Protein AF-A0A953Y4U4-F1 (afdb_monomer)

Solvent-accessible surface area (backbone atoms only — not comparable to full-atom values): 11525 Å² total; per-residue (Å²): 135,84,79,77,80,80,76,74,78,78,78,89,76,89,62,92,85,69,74,84,75,77,53,51,14,78,78,85,65,47,78,36,56,94,70,54,42,33,27,30,65,86,78,66,50,49,29,43,58,67,59,37,67,73,62,60,30,38,78,85,80,64,49,70,54,68,39,78,55,78,59,72,67,64,80,77,76,67,77,70,74,38,78,71,50,91,53,96,84,54,87,68,70,52,43,75,58,85,99,42,81,40,75,70,88,70,92,62,78,66,74,66,53,49,63,52,50,53,51,52,50,46,52,58,50,49,50,52,55,49,54,55,57,53,51,56,58,49,48,75,76,45,67,88,80,58,63,69,68,60,55,53,52,52,54,52,52,51,53,52,52,54,52,52,53,53,48,54,53,52,51,55,53,52,60,61,54,57,69,74,78,115

Radius of gyration: 36.3 Å; Cα contacts (8 Å, |Δi|>4): 127; chains: 1; bounding box: 68×43×96 Å

Secondary structure (DSSP, 8-state):
-PPPPPPPPPPPPP-TT---PPEEPTTT--EE-TTS-EEETTT--EE-HHHHHHHSS-TTT----EEE--------S----PSPPSSTT--SPPEEETTEEE----S-THHHHHHHHHHHHHHHHHHHHHHHHHHHHHHHHHTTTS-HHHHHHHHHHHHHHHHHHHHHHHHHHHHHHHTT--

Foldseek 3Di:
DDDPDPDDPDDDDDDPPDDDDAAAQPQPRHGDDPQAFKAAPPPRHTHHPVSCVVVCARPPPRHNDIDDPPRCPPPVDPQPQDPQDPDPPDPDGFHDDDPDGDPDPDPDPPVVVCVVVVVVCCCVVVVVVVVVVVLVVVCVVCVVPDDPVVSVVVVVVVVVVVVVVVVVVVVVVVVVVVVVVD

Nearest PDB structures (foldseek):
  8fgw-assembly1_A  TM=8.645E-01  e=2.557E+00  Homo sapiens
  5lg7-assembly1_A  TM=4.642E-01  e=3.081E-01  Homo sapiens
  6fhq-assembly1_A  TM=5.004E-01  e=1.292E+00  Homo sapiens

Mean predicted aligned error: 18.1 Å

pLDDT: mean 74.92, std 17.59, range [41.78, 98.38]

Sequence (182 aa):
MEKPPADRPPAPVERDDVRVAAHRCPYCRDDVASTEGVVCRECLTRHHPGCWDEAGRCSSCGSGVRLEVPSATRAAGSPRSGPACALPRCEEPARWEGNRLRLGPRPFPLCDRHGHAVRFRAILGGGFVGVCLTGASWAEAYGAVVDHDSVLGGMALLTAVFAALGFVVAFHAWRRGLRRLD

Structure (mmCIF, N/CA/C/O backbone):
data_AF-A0A953Y4U4-F1
#
_entry.id   AF-A0A953Y4U4-F1
#
loop_
_atom_site.group_PDB
_atom_site.id
_atom_site.type_symbol
_atom_site.label_atom_id
_atom_site.label_alt_id
_atom_site.label_comp_id
_atom_site.label_asym_id
_atom_site.label_entity_id
_atom_site.label_seq_id
_atom_site.pdbx_PDB_ins_code
_atom_site.Cartn_x
_atom_site.Cartn_y
_atom_site.Cartn_z
_atom_site.occupancy
_atom_site.B_iso_or_equiv
_atom_site.auth_seq_id
_atom_site.auth_comp_id
_atom_site.auth_asym_id
_atom_site.auth_atom_id
_atom_site.pdbx_PDB_model_num
ATOM 1 N N . MET A 1 1 ? 43.557 -16.941 14.171 1.00 73.00 1 MET A N 1
ATOM 2 C CA . MET A 1 1 ? 42.211 -17.408 14.562 1.00 73.00 1 MET A CA 1
ATOM 3 C C . MET A 1 1 ? 41.249 -16.949 13.486 1.00 73.00 1 MET A C 1
ATOM 5 O O . MET A 1 1 ? 40.935 -15.767 13.426 1.00 73.00 1 MET A O 1
ATOM 9 N N . GLU A 1 2 ? 40.894 -17.844 12.572 1.00 67.38 2 GLU A N 1
ATOM 10 C CA . GLU A 1 2 ? 39.956 -17.552 11.486 1.00 67.38 2 GLU A CA 1
ATOM 11 C C . GLU A 1 2 ? 38.533 -17.527 12.056 1.00 67.38 2 GLU A C 1
ATOM 13 O O . GLU A 1 2 ? 38.137 -18.434 12.788 1.00 67.38 2 GLU A O 1
ATOM 18 N N . LYS A 1 3 ? 37.793 -16.444 11.804 1.00 78.44 3 LYS A N 1
ATOM 19 C CA . LYS A 1 3 ? 36.416 -16.282 12.279 1.00 78.44 3 LYS A CA 1
ATOM 20 C C . LYS A 1 3 ? 35.524 -17.271 11.513 1.00 78.44 3 LYS A C 1
ATOM 22 O O . LYS A 1 3 ? 35.550 -17.220 10.283 1.00 78.44 3 LYS A O 1
ATOM 27 N N . PRO A 1 4 ? 34.741 -18.131 12.191 1.00 80.00 4 PRO A N 1
ATOM 28 C CA . PRO A 1 4 ? 33.852 -19.069 11.516 1.00 80.00 4 PRO A CA 1
ATOM 29 C C . PRO A 1 4 ? 32.917 -18.328 10.551 1.00 80.00 4 PRO A C 1
ATOM 31 O O . PRO A 1 4 ? 32.446 -17.232 10.894 1.00 80.00 4 PRO A O 1
ATOM 34 N N . PRO A 1 5 ? 32.658 -18.879 9.352 1.00 80.00 5 PRO A N 1
ATOM 35 C CA . PRO A 1 5 ? 31.708 -18.285 8.425 1.00 80.00 5 PRO A CA 1
ATOM 36 C C . PRO A 1 5 ? 30.350 -18.174 9.120 1.00 80.00 5 PRO A C 1
ATOM 38 O O . PRO A 1 5 ? 29.903 -19.108 9.779 1.00 80.00 5 PRO A O 1
ATOM 41 N N . ALA A 1 6 ? 29.725 -17.001 9.020 1.00 82.62 6 ALA A N 1
ATOM 42 C CA . ALA A 1 6 ? 28.420 -16.770 9.619 1.00 82.62 6 ALA A CA 1
ATOM 43 C C . ALA A 1 6 ? 27.405 -17.731 8.990 1.00 82.62 6 ALA A C 1
ATOM 45 O O . ALA A 1 6 ? 27.152 -17.650 7.783 1.00 82.62 6 ALA A O 1
ATOM 46 N N . ASP A 1 7 ? 26.850 -18.632 9.801 1.00 88.19 7 ASP A N 1
ATOM 47 C CA . ASP A 1 7 ? 25.793 -19.537 9.370 1.00 88.19 7 ASP A CA 1
ATOM 48 C C . ASP A 1 7 ? 24.645 -18.723 8.779 1.00 88.19 7 ASP A C 1
ATOM 50 O O . ASP A 1 7 ? 24.119 -17.782 9.384 1.00 88.19 7 ASP A O 1
ATOM 54 N N . ARG A 1 8 ? 24.279 -19.064 7.545 1.00 84.38 8 ARG A N 1
ATOM 55 C CA . ARG A 1 8 ? 23.136 -18.448 6.886 1.00 84.38 8 ARG A CA 1
ATOM 56 C C . ARG A 1 8 ? 21.883 -18.831 7.690 1.00 84.38 8 ARG A C 1
ATOM 58 O O . ARG A 1 8 ? 21.752 -20.005 8.038 1.00 84.38 8 ARG A O 1
ATOM 65 N N . PRO A 1 9 ? 20.962 -17.888 7.974 1.00 87.94 9 PRO A N 1
ATOM 66 C CA . PRO A 1 9 ? 19.715 -18.225 8.644 1.00 87.94 9 PRO A CA 1
ATOM 67 C C . PRO A 1 9 ? 19.015 -19.366 7.895 1.00 87.94 9 PRO A C 1
ATOM 69 O O . PRO A 1 9 ? 19.036 -19.362 6.656 1.00 87.94 9 PRO A O 1
ATOM 72 N N . PRO A 1 10 ? 18.413 -20.335 8.605 1.00 86.75 10 PRO A N 1
ATOM 73 C CA . PRO A 1 10 ? 17.650 -21.389 7.957 1.00 86.75 10 PRO A CA 1
ATOM 74 C C . PRO A 1 10 ? 16.540 -20.775 7.097 1.00 86.75 10 PRO A C 1
ATOM 76 O O . PRO A 1 10 ? 15.993 -19.715 7.418 1.00 86.75 10 PRO A O 1
ATOM 79 N N . ALA A 1 11 ? 16.225 -21.436 5.984 1.00 91.00 11 ALA A N 1
ATOM 80 C CA . ALA A 1 11 ? 15.133 -21.007 5.122 1.00 91.00 11 ALA A CA 1
ATOM 81 C C . ALA A 1 11 ? 13.808 -20.988 5.917 1.00 91.00 11 ALA A C 1
ATOM 83 O O . ALA A 1 11 ? 13.599 -21.876 6.749 1.00 91.00 11 ALA A O 1
ATOM 84 N N . PRO A 1 12 ? 12.913 -20.007 5.684 1.00 92.19 12 PRO A N 1
ATOM 85 C CA . PRO A 1 12 ? 11.592 -19.994 6.302 1.00 92.19 12 PRO A CA 1
ATOM 86 C C . PRO A 1 12 ? 10.842 -21.297 6.005 1.00 92.19 12 PRO A C 1
ATOM 88 O O . PRO A 1 12 ? 10.707 -21.678 4.844 1.00 92.19 12 PRO A O 1
ATOM 91 N N . VAL A 1 13 ? 10.368 -21.974 7.051 1.00 93.00 13 VAL A N 1
ATOM 92 C CA . VAL A 1 13 ? 9.527 -23.173 6.938 1.00 93.00 13 VAL A CA 1
ATOM 93 C C . VAL A 1 13 ? 8.070 -22.742 7.071 1.00 93.00 13 VAL A C 1
ATOM 95 O O . VAL A 1 13 ? 7.715 -22.060 8.034 1.00 93.00 13 VAL A O 1
ATOM 98 N N . GLU A 1 14 ? 7.237 -23.118 6.105 1.00 89.00 14 GLU A N 1
ATOM 99 C CA . GLU A 1 14 ? 5.792 -22.886 6.156 1.00 89.00 14 GLU A CA 1
ATOM 100 C C . GLU A 1 14 ? 5.165 -23.772 7.246 1.00 89.00 14 GLU A C 1
ATOM 102 O O . GLU A 1 14 ? 5.492 -24.954 7.367 1.00 89.00 14 GLU A O 1
ATOM 107 N N . ARG A 1 15 ? 4.325 -23.177 8.100 1.00 90.56 15 ARG A N 1
ATOM 108 C CA . ARG A 1 15 ? 3.729 -23.825 9.274 1.00 90.56 15 ARG A CA 1
ATOM 109 C C . ARG A 1 15 ? 2.210 -23.721 9.225 1.00 90.56 15 ARG A C 1
ATOM 111 O O . ARG A 1 15 ? 1.654 -22.680 9.567 1.00 90.56 15 ARG A O 1
ATOM 118 N N . ASP A 1 16 ? 1.552 -24.818 8.865 1.00 89.25 16 ASP A N 1
ATOM 119 C CA . ASP A 1 16 ? 0.084 -24.901 8.780 1.00 89.25 16 ASP A CA 1
ATOM 120 C C . ASP A 1 16 ? -0.607 -24.982 10.154 1.00 89.25 16 ASP A C 1
ATOM 122 O O . ASP A 1 16 ? -1.825 -24.818 10.270 1.00 89.25 16 ASP A O 1
ATOM 126 N N . ASP A 1 17 ? 0.162 -25.229 11.216 1.00 89.69 17 ASP A N 1
ATOM 127 C CA . ASP A 1 17 ? -0.333 -25.339 12.588 1.00 89.69 17 ASP A CA 1
ATOM 128 C C . ASP A 1 17 ? -0.542 -23.976 13.270 1.00 89.69 17 ASP A C 1
ATOM 130 O O . ASP A 1 17 ? -1.224 -23.885 14.293 1.00 89.69 17 ASP A O 1
ATOM 134 N N . VAL A 1 18 ? -0.010 -22.895 12.692 1.00 84.44 18 VAL A N 1
ATOM 135 C CA . VAL A 1 18 ? -0.125 -21.542 13.245 1.00 84.44 18 VAL A CA 1
ATOM 136 C C . VAL A 1 18 ? -1.279 -20.800 12.575 1.00 84.44 18 VAL A C 1
ATOM 138 O O . VAL A 1 18 ? -1.126 -20.166 11.534 1.00 84.44 18 VAL A O 1
ATOM 141 N N . ARG A 1 19 ? -2.456 -20.827 13.206 1.00 76.88 19 ARG A N 1
ATOM 142 C CA . ARG A 1 19 ? -3.576 -19.957 12.820 1.00 76.88 19 ARG A CA 1
ATOM 143 C C . ARG A 1 19 ? -3.510 -18.651 13.601 1.00 76.88 19 ARG A C 1
ATOM 145 O O . ARG A 1 19 ? -3.628 -18.647 14.824 1.00 76.88 19 ARG A O 1
ATOM 152 N N . VAL A 1 20 ? -3.356 -17.532 12.898 1.00 77.44 20 VAL A N 1
ATOM 153 C CA . VAL A 1 20 ? -3.482 -16.203 13.506 1.00 77.44 20 VAL A CA 1
ATOM 154 C C . VAL A 1 20 ? -4.965 -15.954 13.764 1.00 77.44 20 VAL A C 1
ATOM 156 O O . VAL A 1 20 ? -5.742 -15.767 12.829 1.00 77.44 20 VAL A O 1
ATOM 159 N N . ALA A 1 21 ? -5.373 -16.011 15.031 1.00 75.94 21 ALA A N 1
ATOM 160 C CA . ALA A 1 21 ? -6.736 -15.679 15.418 1.00 75.94 21 ALA A CA 1
ATOM 161 C C . ALA A 1 21 ? -7.048 -14.226 15.025 1.00 75.94 21 ALA A C 1
ATOM 163 O O . ALA A 1 21 ? -6.220 -13.331 15.220 1.00 75.94 21 ALA A O 1
ATOM 164 N N . ALA A 1 22 ? -8.238 -13.997 14.466 1.00 78.50 22 ALA A N 1
ATOM 165 C CA . ALA A 1 22 ? -8.714 -12.652 14.178 1.00 78.50 22 ALA A CA 1
ATOM 166 C C . ALA A 1 22 ? -8.718 -11.806 15.464 1.00 78.50 22 ALA A C 1
ATOM 168 O O . ALA A 1 22 ? -8.990 -12.302 16.560 1.00 78.50 22 ALA A O 1
ATOM 169 N N . HIS A 1 23 ? -8.393 -10.519 15.342 1.00 91.06 23 HIS A N 1
ATOM 170 C CA . HIS A 1 23 ? -8.442 -9.604 16.478 1.00 91.06 23 HIS A CA 1
ATOM 171 C C . HIS A 1 23 ? -9.903 -9.365 16.876 1.00 91.06 23 HIS A C 1
ATOM 173 O O . HIS A 1 23 ? -10.701 -8.995 16.023 1.00 91.06 23 HIS A O 1
ATOM 179 N N . ARG A 1 24 ? -10.256 -9.529 18.155 1.00 95.38 24 ARG A N 1
ATOM 180 C CA . ARG A 1 24 ? -11.607 -9.246 18.672 1.00 95.38 24 ARG A CA 1
ATOM 181 C C . ARG A 1 24 ? -11.677 -7.897 19.363 1.00 95.38 24 ARG A C 1
ATOM 183 O O . ARG A 1 24 ? -10.769 -7.544 20.112 1.00 95.38 24 ARG A O 1
ATOM 190 N N . CYS A 1 25 ? -12.767 -7.170 19.142 1.00 97.06 25 CYS A N 1
ATOM 191 C CA . CYS A 1 25 ? -13.051 -5.912 19.821 1.00 97.06 25 CYS A CA 1
ATOM 192 C C . CYS A 1 25 ? -13.430 -6.198 21.282 1.00 97.06 25 CYS A C 1
ATOM 194 O O . CYS A 1 25 ? -14.424 -6.881 21.516 1.00 97.06 25 CYS A O 1
ATOM 196 N N . PRO A 1 26 ? -12.725 -5.661 22.290 1.00 97.06 26 PRO A N 1
ATOM 197 C CA . PRO A 1 26 ? -13.072 -5.903 23.694 1.00 97.06 26 PRO A CA 1
ATOM 198 C C . PRO A 1 26 ? -14.432 -5.332 24.119 1.00 97.06 26 PRO A C 1
ATOM 200 O O . PRO A 1 26 ? -14.952 -5.725 25.159 1.00 97.06 26 PRO A O 1
ATOM 203 N N . TYR A 1 27 ? -14.986 -4.397 23.340 1.00 97.62 27 TYR A N 1
ATOM 204 C CA . TYR A 1 27 ? -16.261 -3.744 23.632 1.00 97.62 27 TYR A CA 1
ATOM 205 C C . TYR A 1 27 ? -17.455 -4.634 23.253 1.00 97.62 27 TYR A C 1
ATOM 207 O O . TYR A 1 27 ? -18.181 -5.088 24.132 1.00 97.62 27 TYR A O 1
ATOM 215 N N . CYS A 1 28 ? -17.622 -4.948 21.962 1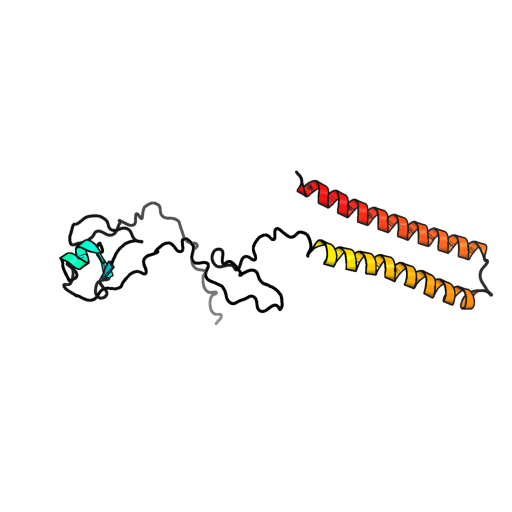.00 97.75 28 CYS A N 1
ATOM 216 C CA . CYS A 1 28 ? -18.726 -5.789 21.477 1.00 97.75 28 CYS A CA 1
ATOM 217 C C . CYS A 1 28 ? -18.411 -7.294 21.467 1.00 97.75 28 CYS A C 1
ATOM 219 O O . CYS A 1 28 ? -19.328 -8.102 21.407 1.00 97.75 28 CYS A O 1
ATOM 221 N N . ARG A 1 29 ? -17.129 -7.679 21.576 1.00 96.25 29 ARG A N 1
ATOM 222 C CA . ARG A 1 29 ? -16.605 -9.063 21.500 1.00 96.25 29 ARG A CA 1
ATOM 223 C C . ARG A 1 29 ? -16.680 -9.727 20.122 1.00 96.25 29 ARG A C 1
ATOM 225 O O . ARG A 1 29 ? -16.330 -10.906 20.010 1.00 96.25 29 ARG A O 1
ATOM 232 N N . ASP A 1 30 ? -17.023 -8.958 19.094 1.00 95.88 30 ASP A N 1
ATOM 233 C CA . ASP A 1 30 ? -16.995 -9.389 17.697 1.00 95.88 30 ASP A CA 1
ATOM 234 C C . ASP A 1 30 ? -15.605 -9.213 17.068 1.00 95.88 30 ASP A C 1
ATOM 236 O O . ASP A 1 30 ? -14.761 -8.448 17.552 1.00 95.88 30 ASP A O 1
ATOM 240 N N . ASP A 1 31 ? -15.360 -9.927 15.970 1.00 95.06 31 ASP A N 1
ATOM 241 C CA . ASP A 1 31 ? -14.108 -9.846 15.219 1.00 95.06 31 ASP A CA 1
ATOM 242 C C . ASP A 1 31 ? -13.963 -8.474 14.515 1.00 95.06 31 ASP A C 1
ATOM 244 O O . ASP A 1 31 ? -14.920 -7.889 14.002 1.00 95.06 31 ASP A O 1
ATOM 248 N N . VAL A 1 32 ? -12.737 -7.948 14.488 1.00 93.56 32 VAL A N 1
ATOM 249 C CA . VAL A 1 32 ? -12.346 -6.686 13.845 1.00 93.56 32 VAL A CA 1
ATOM 250 C C . VAL A 1 32 ? -11.449 -7.014 12.659 1.00 93.56 32 VAL A C 1
ATOM 252 O O . VAL A 1 32 ? -10.400 -7.647 12.815 1.00 93.56 32 VAL A O 1
ATOM 255 N N . ALA A 1 33 ? -11.832 -6.555 11.469 1.00 87.75 33 ALA A N 1
ATOM 256 C CA . ALA A 1 33 ? -11.000 -6.706 10.284 1.00 87.75 33 ALA A CA 1
ATOM 257 C C . ALA A 1 33 ? -9.647 -5.997 10.478 1.00 87.75 33 ALA A C 1
ATOM 259 O O . ALA A 1 33 ? -9.556 -4.898 11.024 1.00 87.75 33 ALA A O 1
ATOM 260 N N . SER A 1 34 ? -8.559 -6.602 10.002 1.00 82.44 34 SER A N 1
ATOM 261 C CA . SER A 1 34 ? -7.213 -6.022 10.140 1.00 82.44 34 SER A CA 1
ATOM 262 C C . SER A 1 34 ? -7.063 -4.672 9.423 1.00 82.44 34 SER A C 1
ATOM 264 O O . SER A 1 34 ? -6.255 -3.837 9.844 1.00 82.44 34 SER A O 1
ATOM 266 N N . THR A 1 35 ? -7.855 -4.455 8.372 1.00 83.50 35 THR A N 1
ATOM 267 C CA . THR A 1 35 ? -7.855 -3.267 7.508 1.00 83.50 35 THR A CA 1
ATOM 268 C C . THR A 1 35 ? -8.806 -2.163 7.959 1.00 83.50 35 THR A C 1
ATOM 270 O O . THR A 1 35 ? -8.669 -1.032 7.501 1.00 83.50 35 THR A O 1
ATOM 273 N N . GLU A 1 36 ? -9.764 -2.472 8.832 1.00 82.62 36 GLU A N 1
ATOM 274 C CA . GLU A 1 36 ? -10.835 -1.560 9.233 1.00 82.62 36 GLU A CA 1
ATOM 275 C C . GLU A 1 36 ? -10.938 -1.588 10.757 1.00 82.62 36 GLU A C 1
ATOM 277 O O . GLU A 1 36 ? -11.487 -2.512 11.351 1.00 82.62 36 GLU A O 1
ATOM 282 N N . GLY A 1 37 ? -10.341 -0.599 11.416 1.00 90.62 37 GLY A N 1
ATOM 283 C CA . GLY A 1 37 ? -10.340 -0.543 12.869 1.00 90.62 37 GLY A CA 1
ATOM 284 C C . GLY A 1 37 ? -9.514 0.604 13.418 1.00 90.62 37 GLY A C 1
ATOM 285 O O . GLY A 1 37 ? -8.587 1.105 12.782 1.00 90.62 37 GLY A O 1
ATOM 286 N N . VAL A 1 38 ? -9.856 0.993 14.634 1.00 95.62 38 VAL A N 1
ATOM 287 C CA . VAL A 1 38 ? -9.107 1.943 15.445 1.00 95.62 38 VAL A CA 1
ATOM 288 C C . VAL A 1 38 ? -8.207 1.148 16.384 1.00 95.62 38 VAL A C 1
ATOM 290 O O . VAL A 1 38 ? -8.637 0.152 16.964 1.00 95.62 38 VAL A O 1
ATOM 293 N N . VAL A 1 39 ? -6.956 1.571 16.545 1.00 96.44 39 VAL A N 1
ATOM 294 C CA . VAL A 1 39 ? -5.998 0.909 17.441 1.00 96.44 39 VAL A CA 1
ATOM 295 C C . VAL A 1 39 ? -5.737 1.814 18.638 1.00 96.44 39 VAL A C 1
ATOM 297 O O . VAL A 1 39 ? -5.417 2.988 18.470 1.00 96.44 39 VAL A O 1
ATOM 300 N N . CYS A 1 40 ? -5.845 1.297 19.861 1.00 97.56 40 CYS A N 1
ATOM 301 C CA . CYS A 1 40 ? -5.419 2.049 21.041 1.00 97.56 40 CYS A CA 1
ATOM 302 C C . CYS A 1 40 ? -3.904 2.277 20.989 1.00 97.56 40 CYS A C 1
ATOM 304 O O . CYS A 1 40 ? -3.148 1.319 20.842 1.00 97.56 40 CYS A O 1
ATOM 306 N N . ARG A 1 41 ? -3.439 3.520 21.160 1.00 97.69 41 ARG A N 1
ATOM 307 C CA . ARG A 1 41 ? -2.000 3.821 21.098 1.00 97.69 41 ARG A CA 1
ATOM 308 C C . ARG A 1 41 ? -1.195 3.124 22.200 1.00 97.69 41 ARG A C 1
ATOM 310 O O . ARG A 1 41 ? -0.056 2.747 21.968 1.00 97.69 41 ARG A O 1
ATOM 317 N N . GLU A 1 42 ? -1.794 2.957 23.376 1.00 98.00 42 GLU A N 1
ATOM 318 C CA . GLU A 1 42 ? -1.092 2.485 24.576 1.00 98.00 42 GLU A CA 1
ATOM 319 C C . GLU A 1 42 ? -0.999 0.954 24.646 1.00 98.00 42 GLU A C 1
ATOM 321 O O . GLU A 1 42 ? 0.054 0.411 24.958 1.00 98.00 42 GLU A O 1
ATOM 326 N N . CYS A 1 43 ? -2.091 0.241 24.346 1.00 97.44 43 CYS A N 1
ATOM 327 C CA . CYS A 1 43 ? -2.135 -1.225 24.455 1.00 97.44 43 CYS A CA 1
ATOM 328 C C . CYS A 1 43 ? -2.241 -1.954 23.109 1.00 97.44 43 CYS A C 1
ATOM 330 O O . CYS A 1 43 ? -2.344 -3.178 23.088 1.00 97.44 43 CYS A O 1
ATOM 332 N N . LEU A 1 44 ? -2.273 -1.218 21.992 1.00 95.44 44 LEU A N 1
ATOM 333 C CA . LEU A 1 44 ? -2.391 -1.738 20.622 1.00 95.44 44 LEU A CA 1
ATOM 334 C C . LEU A 1 44 ? -3.622 -2.622 20.362 1.00 95.44 44 LEU A C 1
ATOM 336 O O . LEU A 1 44 ? -3.707 -3.308 19.343 1.00 95.44 44 LEU A O 1
ATOM 340 N N . THR A 1 45 ? -4.611 -2.575 21.255 1.00 95.75 45 THR A N 1
ATOM 341 C CA . THR A 1 45 ? -5.859 -3.318 21.087 1.00 95.75 45 THR A CA 1
ATOM 342 C C . THR A 1 45 ? -6.728 -2.661 20.019 1.00 95.75 45 THR A C 1
ATOM 344 O O . THR A 1 45 ? -6.837 -1.432 19.959 1.00 95.75 45 THR A O 1
ATOM 347 N N . ARG A 1 46 ? -7.333 -3.487 19.160 1.00 95.81 46 ARG A N 1
ATOM 348 C CA . ARG A 1 46 ? -8.199 -3.051 18.060 1.00 95.81 46 ARG A CA 1
ATOM 349 C C . ARG A 1 46 ? -9.648 -2.920 18.511 1.00 95.81 46 ARG A C 1
ATOM 351 O O . ARG A 1 46 ? -10.163 -3.772 19.228 1.00 95.81 46 ARG A O 1
ATOM 358 N N . HIS A 1 47 ? -10.299 -1.875 18.027 1.00 97.19 47 HIS A N 1
ATOM 359 C CA . HIS A 1 47 ? -11.713 -1.591 18.220 1.00 97.19 47 HIS A CA 1
ATOM 360 C C . HIS A 1 47 ? -12.360 -1.281 16.870 1.00 97.19 47 HIS A C 1
ATOM 362 O O . HIS A 1 47 ? -11.715 -0.717 15.981 1.00 97.19 47 HIS A O 1
ATOM 368 N N . HIS A 1 48 ? -13.646 -1.594 16.716 1.00 96.38 48 HIS A N 1
ATOM 369 C CA . HIS A 1 48 ? -14.422 -1.013 15.622 1.00 96.38 48 HIS A CA 1
ATOM 370 C C . HIS A 1 48 ? -14.513 0.508 15.815 1.00 96.38 48 HIS A C 1
ATOM 372 O O . HIS A 1 48 ? -14.608 0.953 16.963 1.00 96.38 48 HIS A O 1
ATOM 378 N N . PRO A 1 49 ? -14.520 1.311 14.736 1.00 95.56 49 PRO A N 1
ATOM 379 C CA . PRO A 1 49 ? -14.638 2.765 14.847 1.00 95.56 49 PRO A CA 1
ATOM 380 C C . PRO A 1 49 ? -15.857 3.198 15.674 1.00 95.56 49 PRO A C 1
ATOM 382 O O . PRO A 1 49 ? -15.699 3.938 16.638 1.00 95.56 49 PRO A O 1
ATOM 385 N N . GLY A 1 50 ? -17.035 2.626 15.392 1.00 96.12 50 GLY A N 1
ATOM 386 C CA . GLY A 1 50 ? -18.262 2.926 16.139 1.00 96.12 50 GLY A CA 1
ATOM 387 C C . GLY A 1 50 ? -18.175 2.561 17.624 1.00 96.12 50 GLY A C 1
ATOM 388 O O . GLY A 1 50 ? -18.529 3.371 18.470 1.00 96.12 50 GLY A O 1
ATOM 389 N N . CYS A 1 51 ? -17.617 1.392 17.957 1.00 97.94 51 CYS A N 1
ATOM 390 C CA . CYS A 1 51 ? -17.427 0.986 19.353 1.00 97.94 51 CYS A CA 1
ATOM 391 C C . CYS A 1 51 ? -16.440 1.892 20.102 1.00 97.94 51 CYS A C 1
ATOM 393 O O . CYS A 1 51 ? -16.594 2.112 21.301 1.00 97.94 51 CYS A O 1
ATOM 395 N N . TRP A 1 52 ? -15.410 2.399 19.417 1.00 97.56 52 TRP A N 1
ATOM 396 C CA . TRP A 1 52 ? -14.492 3.366 20.013 1.00 97.56 52 TRP A CA 1
ATOM 397 C C . TRP A 1 52 ? -15.192 4.696 20.291 1.00 97.56 52 TRP A C 1
ATOM 399 O O . TRP A 1 52 ? -15.045 5.238 21.384 1.00 97.56 52 TRP A O 1
ATOM 409 N N . ASP A 1 53 ? -15.938 5.214 19.314 1.00 97.19 53 ASP A N 1
ATOM 410 C CA . ASP A 1 53 ?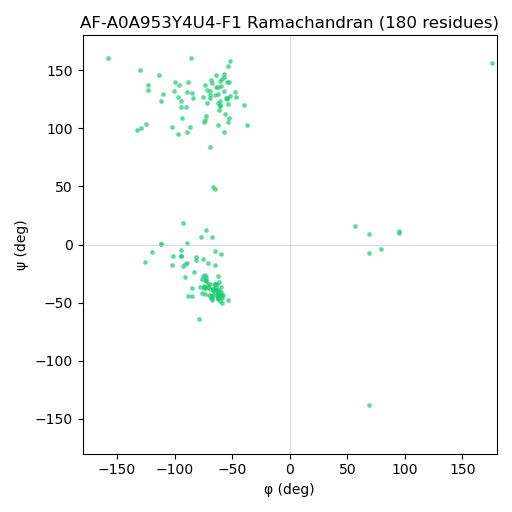 -16.633 6.497 19.428 1.00 97.19 53 ASP A CA 1
ATOM 411 C C . ASP A 1 53 ? -17.738 6.448 20.497 1.00 97.19 53 ASP A C 1
ATOM 413 O O . ASP A 1 53 ? -17.884 7.394 21.267 1.00 97.19 53 ASP A O 1
ATOM 417 N N . GLU A 1 54 ? -18.448 5.321 20.615 1.00 97.94 54 GLU A N 1
ATOM 418 C CA . GLU A 1 54 ? -19.458 5.087 21.654 1.00 97.94 54 GLU A CA 1
ATOM 419 C C . GLU A 1 54 ? -18.843 4.988 23.059 1.00 97.94 54 GLU A C 1
ATOM 421 O O . GLU A 1 54 ? -19.339 5.595 24.008 1.00 97.94 54 GLU A O 1
ATOM 426 N N . ALA A 1 55 ? -17.738 4.252 23.214 1.00 97.75 55 ALA A N 1
ATOM 427 C CA . ALA A 1 55 ? -17.075 4.106 24.509 1.00 97.75 55 ALA A CA 1
ATOM 428 C C . ALA A 1 55 ? -16.272 5.354 24.925 1.00 97.75 55 ALA A C 1
ATOM 430 O O . ALA A 1 55 ? -16.011 5.552 26.115 1.00 97.75 55 ALA A O 1
ATOM 431 N N . GLY A 1 56 ? -15.798 6.147 23.958 1.00 97.88 56 GLY A N 1
ATOM 432 C CA . GLY A 1 56 ? -14.915 7.306 24.139 1.00 97.88 56 GLY A CA 1
ATOM 433 C C . GLY A 1 56 ? -13.483 6.977 24.595 1.00 97.88 56 GLY A C 1
ATOM 434 O O . GLY A 1 56 ? -12.633 7.864 24.664 1.00 97.88 56 GLY A O 1
ATOM 435 N N . ARG A 1 57 ? -13.193 5.712 24.925 1.00 98.38 57 ARG A N 1
ATOM 436 C CA . ARG A 1 57 ? -11.895 5.225 25.419 1.00 98.38 57 ARG A CA 1
ATOM 437 C C . ARG A 1 57 ? -11.737 3.724 25.195 1.00 98.38 57 ARG A C 1
ATOM 439 O O . ARG A 1 57 ? -12.717 2.993 25.068 1.00 98.38 57 ARG A O 1
ATOM 446 N N . CYS A 1 58 ? -10.495 3.246 25.219 1.00 98.38 58 CYS A N 1
ATOM 447 C CA . CYS A 1 58 ? -10.178 1.826 25.106 1.00 98.38 58 CYS A CA 1
ATOM 448 C C . CYS A 1 58 ? -10.806 1.021 26.253 1.00 98.38 58 CYS A C 1
ATOM 450 O O . CYS A 1 58 ? -10.499 1.260 27.419 1.00 98.38 58 CYS A O 1
ATOM 452 N N . SER A 1 59 ? -11.618 0.012 25.936 1.00 97.75 59 SER A N 1
ATOM 453 C CA . SER A 1 59 ? -12.239 -0.857 26.949 1.00 97.75 59 SER A CA 1
ATOM 454 C C . SER A 1 59 ? -11.251 -1.800 27.653 1.00 97.75 59 SER A C 1
ATOM 456 O O . SER A 1 59 ? -11.589 -2.340 28.699 1.00 97.75 59 SER A O 1
ATOM 458 N N . SER A 1 60 ? -10.040 -1.996 27.112 1.00 97.75 60 SER A N 1
ATOM 459 C CA . SER A 1 60 ? -9.005 -2.836 27.736 1.00 97.75 60 SER A CA 1
ATOM 460 C C . SER A 1 60 ? -8.114 -2.078 28.720 1.00 97.75 60 SER A C 1
ATOM 462 O O . SER A 1 60 ? -7.839 -2.601 29.794 1.00 97.75 60 SER A O 1
ATOM 464 N N . CYS A 1 61 ? -7.649 -0.867 28.382 1.00 98.19 61 CYS A N 1
ATOM 465 C CA . CYS A 1 61 ? -6.712 -0.110 29.231 1.00 98.19 61 CYS A CA 1
ATOM 466 C C . CYS A 1 61 ? -7.230 1.255 29.715 1.00 98.19 61 CYS A C 1
ATOM 468 O O . CYS A 1 61 ? -6.553 1.919 30.493 1.00 98.19 61 CYS A O 1
ATOM 470 N N . GLY A 1 62 ? -8.393 1.713 29.245 1.00 98.25 62 GLY A N 1
ATOM 471 C CA . GLY A 1 62 ? -8.992 2.993 29.634 1.00 98.25 62 GLY A CA 1
ATOM 472 C C . GLY A 1 62 ? -8.408 4.241 28.958 1.00 98.25 62 GLY A C 1
ATOM 473 O O . GLY A 1 62 ? -8.932 5.331 29.176 1.00 98.25 62 GLY A O 1
ATOM 474 N N . SER A 1 63 ? -7.366 4.118 28.126 1.00 98.31 63 SER A N 1
ATOM 475 C CA . SER A 1 63 ? -6.776 5.263 27.412 1.00 98.31 63 SER A CA 1
ATOM 476 C C . SER A 1 63 ? -7.726 5.846 26.360 1.00 98.31 63 SER A C 1
ATOM 478 O O . SER A 1 63 ? -8.360 5.104 25.609 1.00 98.31 63 SER A O 1
ATOM 480 N N . GLY A 1 64 ? -7.778 7.178 26.271 1.00 97.75 64 GLY A N 1
ATOM 481 C CA . GLY A 1 64 ? -8.526 7.921 25.249 1.00 97.75 64 GLY A CA 1
ATOM 482 C C . GLY A 1 64 ? -7.731 8.218 23.973 1.00 97.75 64 GLY A C 1
ATOM 483 O O . GLY A 1 64 ? -8.249 8.874 23.074 1.00 97.75 64 GLY A O 1
ATOM 484 N N . VAL A 1 65 ? -6.473 7.768 23.870 1.00 97.69 65 VAL A N 1
ATOM 485 C CA . VAL A 1 65 ? -5.627 8.051 22.701 1.00 97.69 65 VAL A CA 1
ATOM 486 C C . VAL A 1 65 ? -5.700 6.912 21.690 1.00 97.69 65 VAL A C 1
ATOM 488 O O . VAL A 1 65 ? -5.364 5.761 21.993 1.00 97.69 65 VAL A O 1
ATOM 491 N N . ARG A 1 66 ? -6.089 7.251 20.459 1.00 96.81 66 ARG A N 1
ATOM 492 C CA . ARG A 1 66 ? -6.191 6.312 19.342 1.00 96.81 66 ARG A CA 1
ATOM 493 C C . ARG A 1 66 ? -5.179 6.596 18.243 1.00 96.81 66 ARG A C 1
ATOM 495 O O . ARG A 1 66 ? -4.860 7.748 17.968 1.00 96.81 66 ARG A O 1
ATOM 502 N N . LEU A 1 67 ? -4.712 5.533 17.603 1.00 95.69 67 LEU A N 1
ATOM 503 C CA . LEU A 1 67 ? -4.051 5.578 16.310 1.00 95.69 67 LEU A CA 1
ATOM 504 C C . LEU A 1 67 ? -5.113 5.318 15.248 1.00 95.69 67 LEU A C 1
ATOM 506 O O . LEU A 1 67 ? -5.742 4.255 15.221 1.00 95.69 67 LEU A O 1
ATOM 510 N N . GLU A 1 68 ? -5.313 6.300 14.381 1.00 83.12 68 GLU A N 1
ATOM 511 C CA . GLU A 1 68 ? -6.089 6.099 13.169 1.00 83.12 68 GLU A CA 1
ATOM 512 C C . GLU A 1 68 ? -5.229 5.260 12.232 1.00 83.12 68 GLU A C 1
ATOM 514 O O . GLU A 1 68 ? -4.182 5.702 11.756 1.00 83.12 68 GLU A O 1
ATOM 519 N N . VAL A 1 69 ? -5.636 4.009 12.010 1.00 77.50 69 VAL A N 1
ATOM 520 C CA . VAL A 1 69 ? -5.105 3.261 10.875 1.00 77.50 69 VAL A CA 1
ATOM 521 C C . VAL A 1 69 ? -5.554 4.068 9.667 1.00 77.50 69 VAL A C 1
ATOM 523 O O . VAL A 1 69 ? -6.765 4.291 9.554 1.00 77.50 69 VAL A O 1
ATOM 526 N N . PRO A 1 70 ? -4.636 4.555 8.807 1.00 72.25 70 PRO A N 1
ATOM 527 C CA . PRO A 1 70 ? -5.027 5.185 7.564 1.00 72.25 70 PRO A CA 1
ATOM 528 C C . PRO A 1 70 ? -5.936 4.173 6.915 1.00 72.25 70 PRO A C 1
ATOM 530 O O . PRO A 1 70 ? -5.484 3.078 6.563 1.00 72.25 70 PRO A O 1
ATOM 533 N N . SER A 1 71 ? -7.232 4.491 6.890 1.00 62.88 71 SER A N 1
ATOM 534 C CA . SER A 1 71 ? -8.183 3.618 6.249 1.00 62.88 71 SER A CA 1
ATOM 535 C C . SER A 1 71 ? -7.557 3.408 4.891 1.00 62.88 71 SER A C 1
ATOM 537 O O . SER A 1 71 ? -7.181 4.378 4.217 1.00 62.88 71 SER A O 1
ATOM 539 N N . ALA A 1 72 ? -7.405 2.157 4.482 1.00 60.50 72 ALA A N 1
ATOM 540 C CA . ALA A 1 72 ? -7.240 1.874 3.076 1.00 60.50 72 ALA A CA 1
ATOM 541 C C . ALA A 1 72 ? -8.567 2.241 2.387 1.00 60.50 72 ALA A C 1
ATOM 543 O O . ALA A 1 72 ? -9.126 1.436 1.652 1.00 60.50 72 ALA A O 1
ATOM 544 N N . THR A 1 73 ? -9.104 3.449 2.652 1.00 52.53 73 THR A N 1
ATOM 545 C CA . THR A 1 73 ? -9.865 4.266 1.742 1.00 52.53 73 THR A CA 1
ATOM 546 C C . THR A 1 73 ? -9.175 4.024 0.445 1.00 52.53 73 THR A C 1
ATOM 548 O O . THR A 1 73 ? -8.020 4.411 0.229 1.00 52.53 73 THR A O 1
ATOM 551 N N . ARG A 1 74 ? -9.862 3.186 -0.318 1.00 50.56 74 ARG A N 1
ATOM 552 C CA . ARG A 1 74 ? -9.449 2.712 -1.605 1.00 50.56 74 ARG A CA 1
ATOM 553 C C . ARG A 1 74 ? -8.838 3.934 -2.259 1.00 50.56 74 ARG A C 1
ATOM 555 O O . ARG A 1 74 ? -9.532 4.926 -2.473 1.00 50.56 74 ARG A O 1
ATOM 562 N N . ALA A 1 75 ? -7.563 3.858 -2.613 1.00 49.41 75 ALA A N 1
ATOM 563 C CA . ALA A 1 75 ? -7.043 4.647 -3.714 1.00 49.41 75 ALA A CA 1
ATOM 564 C C . ALA A 1 75 ? -7.730 4.170 -5.016 1.00 49.41 75 ALA A C 1
ATOM 566 O O . ALA A 1 75 ? -7.085 3.873 -6.015 1.00 49.41 75 ALA A O 1
ATOM 567 N N . ALA A 1 76 ? -9.059 4.045 -4.986 1.00 53.62 76 ALA A N 1
ATOM 568 C CA . ALA A 1 76 ? -9.948 4.033 -6.109 1.00 53.62 76 ALA A CA 1
ATOM 569 C C . ALA A 1 76 ? -9.911 5.464 -6.642 1.00 53.62 76 ALA A C 1
ATOM 571 O O . ALA A 1 76 ? -10.708 6.316 -6.275 1.00 53.62 76 ALA A O 1
ATOM 572 N N . GLY A 1 77 ? -8.907 5.735 -7.471 1.00 45.91 77 GLY A N 1
ATOM 573 C CA . GLY A 1 77 ? -9.061 6.736 -8.514 1.00 45.91 77 GLY A CA 1
ATOM 574 C C . GLY A 1 77 ? -8.589 8.155 -8.234 1.00 45.91 77 GLY A C 1
ATOM 575 O O . GLY A 1 77 ? -8.852 8.997 -9.080 1.00 45.91 77 GLY A O 1
ATOM 576 N N . SER A 1 78 ? -7.838 8.447 -7.168 1.00 46.94 78 SER A N 1
ATOM 577 C CA . SER A 1 78 ? -6.908 9.580 -7.283 1.00 46.94 78 SER A CA 1
ATOM 578 C C . SER A 1 78 ? -5.616 9.029 -7.878 1.00 46.94 78 SER A C 1
ATOM 580 O O . SER A 1 78 ? -4.879 8.339 -7.159 1.00 46.94 78 SER A O 1
ATOM 582 N N . PRO A 1 79 ? -5.349 9.205 -9.191 1.00 54.84 79 PRO A N 1
ATOM 583 C CA . PRO A 1 79 ? -4.026 8.924 -9.707 1.00 54.84 79 PRO A CA 1
ATOM 584 C C . PRO A 1 79 ? -3.088 9.784 -8.873 1.00 54.84 79 PRO A C 1
ATOM 586 O O . PRO A 1 79 ? -3.136 11.008 -8.944 1.00 54.84 79 PRO A O 1
ATOM 589 N N . ARG A 1 80 ? -2.256 9.146 -8.043 1.00 52.22 80 ARG A N 1
ATOM 590 C CA . ARG A 1 80 ? -1.065 9.816 -7.540 1.00 52.22 80 ARG A CA 1
ATOM 591 C C . ARG A 1 80 ? -0.362 10.291 -8.798 1.00 52.22 80 ARG A C 1
ATOM 593 O O . ARG A 1 80 ? 0.160 9.463 -9.545 1.00 52.22 80 ARG A O 1
ATOM 600 N N . SER A 1 81 ? -0.429 11.588 -9.072 1.00 58.62 81 SER A N 1
ATOM 601 C CA . SER A 1 81 ? 0.491 12.231 -9.981 1.00 58.62 81 SER A CA 1
ATOM 602 C C . SER A 1 81 ? 1.858 11.927 -9.390 1.00 58.62 81 SER A C 1
ATOM 604 O O . SER A 1 81 ? 2.292 12.526 -8.408 1.00 58.62 81 SER A O 1
ATOM 606 N N . GLY A 1 82 ? 2.507 10.887 -9.916 1.00 57.38 82 GLY A N 1
ATOM 607 C CA . GLY A 1 82 ? 3.930 10.718 -9.700 1.00 57.38 82 GLY A CA 1
ATOM 608 C C . GLY A 1 82 ? 4.621 12.029 -10.084 1.00 57.38 82 GLY A C 1
ATOM 609 O O . GLY A 1 82 ? 4.043 12.812 -10.849 1.00 57.38 82 GLY A O 1
ATOM 610 N N . PRO A 1 83 ? 5.832 12.298 -9.568 1.00 57.34 83 PRO A N 1
ATOM 611 C CA . PRO A 1 83 ? 6.607 13.430 -10.056 1.00 57.34 83 PRO A CA 1
ATOM 612 C C . PRO A 1 83 ? 6.572 13.402 -11.585 1.00 57.34 83 PRO A C 1
ATOM 614 O O . PRO A 1 83 ? 6.805 12.345 -12.186 1.00 57.34 83 PRO A O 1
ATOM 617 N N . ALA A 1 84 ? 6.173 14.528 -12.188 1.00 57.97 84 ALA A N 1
ATOM 618 C CA . ALA A 1 84 ? 6.103 14.657 -13.634 1.00 57.97 84 ALA A CA 1
ATOM 619 C C . ALA A 1 84 ? 7.416 14.128 -14.214 1.00 57.97 84 ALA A C 1
ATOM 621 O O . ALA A 1 84 ? 8.495 14.427 -13.693 1.00 57.97 84 ALA A O 1
ATOM 622 N N . CYS A 1 85 ? 7.317 13.261 -15.221 1.00 56.03 85 CYS A N 1
ATOM 623 C CA . CYS A 1 85 ? 8.492 12.668 -15.834 1.00 56.03 85 CYS A CA 1
ATOM 624 C C . CYS A 1 85 ? 9.431 13.811 -16.252 1.00 56.03 85 CYS A C 1
ATOM 626 O O . CYS A 1 85 ? 9.029 14.679 -17.019 1.00 56.03 85 CYS A O 1
ATOM 628 N N . ALA A 1 86 ? 10.665 13.836 -15.737 1.00 60.25 86 ALA A N 1
ATOM 629 C CA . ALA A 1 86 ? 11.611 14.939 -15.945 1.00 60.25 86 ALA A CA 1
ATOM 630 C C . ALA A 1 86 ? 12.108 15.073 -17.403 1.00 60.25 86 ALA A C 1
ATOM 632 O O . ALA A 1 86 ? 13.011 15.858 -17.688 1.00 60.25 86 ALA A O 1
ATOM 633 N N . LEU A 1 87 ? 11.548 14.293 -18.331 1.00 60.56 87 LEU A N 1
ATOM 634 C CA . LEU A 1 87 ? 11.852 14.378 -19.749 1.00 60.56 87 LEU A CA 1
ATOM 635 C C . LEU A 1 87 ? 11.002 15.479 -20.400 1.00 60.56 87 LEU A C 1
ATOM 637 O O . LEU A 1 87 ? 9.771 15.433 -20.313 1.00 60.56 87 LEU A O 1
ATOM 641 N N . PRO A 1 88 ? 11.620 16.438 -21.110 1.00 45.97 88 PRO A N 1
ATOM 642 C CA . PRO A 1 88 ? 10.872 17.422 -21.877 1.00 45.97 88 PRO A CA 1
ATOM 643 C C . PRO A 1 88 ? 10.030 16.691 -22.940 1.00 45.97 88 PRO A C 1
ATOM 645 O O . PRO A 1 88 ? 10.593 16.027 -23.810 1.00 45.97 88 PRO A O 1
ATOM 648 N N . ARG A 1 89 ? 8.693 16.837 -22.863 1.00 61.78 89 ARG A N 1
ATOM 649 C CA . ARG A 1 89 ? 7.622 16.244 -23.714 1.00 61.78 89 ARG A CA 1
ATOM 650 C C . ARG A 1 89 ? 6.944 14.940 -23.252 1.00 61.78 89 ARG A C 1
ATOM 652 O O . ARG A 1 89 ? 6.166 14.382 -24.021 1.00 61.78 89 ARG A O 1
ATOM 659 N N .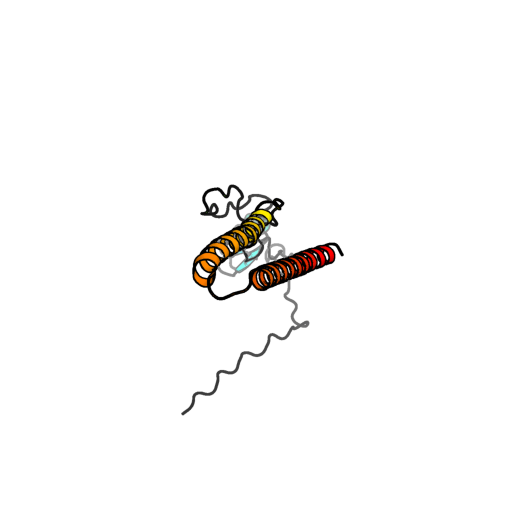 CYS A 1 90 ? 7.155 14.450 -22.031 1.00 54.91 90 CYS A N 1
ATOM 660 C CA . CYS A 1 90 ? 6.305 13.371 -21.501 1.00 54.91 90 CYS A CA 1
ATOM 661 C C . CYS A 1 90 ? 5.073 13.945 -20.780 1.00 54.91 90 CYS A C 1
ATOM 663 O O . CYS A 1 90 ? 5.157 14.304 -19.611 1.00 54.91 90 CYS A O 1
ATOM 665 N N . GLU A 1 91 ? 3.933 14.012 -21.475 1.00 59.75 91 GLU A N 1
ATOM 666 C CA . GLU A 1 91 ? 2.645 14.449 -20.899 1.00 59.75 91 GLU A CA 1
ATOM 667 C C . GLU A 1 91 ? 1.909 13.334 -20.124 1.00 59.75 91 GLU A C 1
ATOM 669 O O . GLU A 1 91 ? 0.954 13.611 -19.402 1.00 59.75 91 GLU A O 1
ATOM 674 N N . GLU A 1 92 ? 2.356 12.074 -20.213 1.00 56.66 92 GLU A N 1
ATOM 675 C CA . GLU A 1 92 ? 1.715 10.958 -19.505 1.00 56.66 92 GLU A CA 1
ATOM 676 C C . GLU A 1 92 ? 2.295 10.741 -18.090 1.00 56.66 92 GLU A C 1
ATOM 678 O O . GLU A 1 92 ? 3.518 10.632 -17.925 1.00 56.66 92 GLU A O 1
ATOM 683 N N . PRO A 1 93 ? 1.443 10.621 -17.050 1.00 55.19 93 PRO A N 1
ATOM 684 C CA . PRO A 1 93 ? 1.893 10.394 -15.684 1.00 55.19 93 PRO A CA 1
ATOM 685 C C . PRO A 1 93 ? 2.425 8.966 -15.504 1.00 55.19 93 PRO A C 1
ATOM 687 O O . PRO A 1 93 ? 1.787 7.981 -15.879 1.00 55.19 93 PRO A O 1
ATOM 690 N N . ALA A 1 94 ? 3.589 8.837 -14.867 1.00 57.62 94 ALA A N 1
ATOM 691 C CA . ALA A 1 94 ? 4.131 7.539 -14.482 1.00 57.62 94 ALA A CA 1
ATOM 692 C C . ALA A 1 94 ? 3.195 6.834 -13.484 1.00 57.62 94 ALA A C 1
ATOM 694 O O . ALA A 1 94 ? 2.818 7.412 -12.462 1.00 57.62 94 ALA A O 1
ATOM 695 N N . ARG A 1 95 ? 2.845 5.569 -13.757 1.00 61.59 95 ARG A N 1
ATOM 696 C CA . ARG A 1 95 ? 2.005 4.752 -12.872 1.00 61.59 95 ARG A CA 1
ATOM 697 C C . ARG A 1 95 ? 2.868 3.795 -12.050 1.00 61.59 95 ARG A C 1
ATOM 699 O O . ARG A 1 95 ? 3.738 3.098 -12.566 1.00 61.59 95 ARG A O 1
ATOM 706 N N . TRP A 1 96 ? 2.620 3.752 -10.749 1.00 58.22 96 TRP A N 1
ATOM 707 C CA . TRP A 1 96 ? 3.239 2.779 -9.852 1.00 58.22 96 TRP A CA 1
ATOM 708 C C . TRP A 1 96 ? 2.443 1.471 -9.870 1.00 58.22 96 TRP A C 1
ATOM 710 O O . TRP A 1 96 ? 1.224 1.499 -9.702 1.00 58.22 96 TRP A O 1
ATOM 720 N N . GLU A 1 97 ? 3.120 0.335 -10.049 1.00 60.03 97 GLU A N 1
ATOM 721 C CA . GLU A 1 97 ? 2.510 -0.997 -9.956 1.00 60.03 97 GLU A CA 1
ATOM 722 C C . GLU A 1 97 ? 3.357 -1.861 -9.005 1.00 60.03 97 GLU A C 1
ATOM 724 O O . GLU A 1 97 ? 4.446 -2.334 -9.344 1.00 60.03 97 GLU A O 1
ATOM 729 N N . GLY A 1 98 ? 2.892 -1.999 -7.758 1.00 75.81 98 GLY A N 1
ATOM 730 C CA . GLY A 1 98 ? 3.679 -2.575 -6.662 1.00 75.81 98 GLY A CA 1
ATOM 731 C C . GLY A 1 98 ? 4.841 -1.666 -6.238 1.00 75.81 98 GLY A C 1
ATOM 732 O O . GLY A 1 98 ? 4.684 -0.449 -6.174 1.00 75.81 98 GLY A O 1
ATOM 733 N N . ASN A 1 99 ? 6.018 -2.251 -5.975 1.00 67.94 99 ASN A N 1
ATOM 734 C CA . ASN A 1 99 ? 7.250 -1.511 -5.647 1.00 67.94 99 ASN A CA 1
ATOM 735 C C . ASN A 1 99 ? 8.121 -1.208 -6.886 1.00 67.94 99 ASN A C 1
ATOM 737 O O . ASN A 1 99 ? 9.326 -0.982 -6.776 1.00 67.94 99 ASN A O 1
ATOM 741 N N . ARG A 1 100 ? 7.534 -1.276 -8.088 1.00 52.91 100 ARG A N 1
ATOM 742 C CA . ARG A 1 100 ? 8.198 -0.965 -9.358 1.00 52.91 100 ARG A CA 1
ATOM 743 C C . ARG A 1 100 ? 7.432 0.136 -10.083 1.00 52.91 100 ARG A C 1
ATOM 745 O O . ARG A 1 100 ? 6.206 0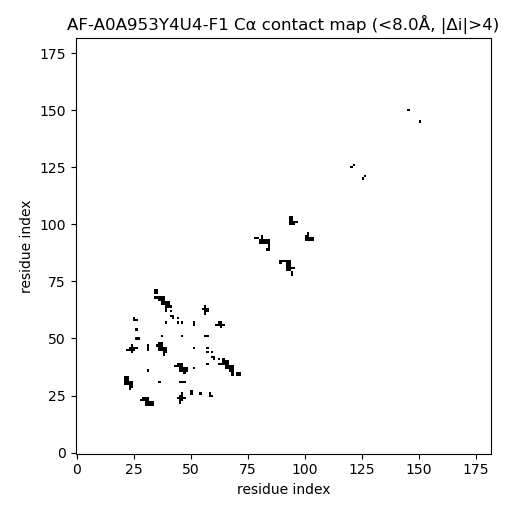.112 -10.175 1.00 52.91 100 ARG A O 1
ATOM 752 N N . LEU A 1 101 ? 8.176 1.084 -10.641 1.00 56.03 101 LEU A N 1
ATOM 753 C CA . LEU A 1 101 ? 7.639 2.064 -11.575 1.00 56.03 101 LEU A CA 1
ATOM 754 C C . LEU A 1 101 ? 7.406 1.341 -12.911 1.00 56.03 101 LEU A C 1
ATOM 756 O O . LEU A 1 101 ? 8.369 0.998 -13.598 1.00 56.03 101 LEU A O 1
ATOM 760 N N . ARG A 1 102 ? 6.149 1.048 -13.265 1.00 54.81 102 ARG A N 1
ATOM 761 C CA . ARG A 1 102 ? 5.821 0.542 -14.602 1.00 54.81 102 ARG A CA 1
ATOM 762 C C . ARG A 1 102 ? 5.440 1.726 -15.473 1.00 54.81 102 ARG A C 1
ATOM 764 O O . ARG A 1 102 ? 4.373 2.314 -15.333 1.00 54.81 102 ARG A O 1
ATOM 771 N N . LEU A 1 103 ? 6.316 2.059 -16.411 1.00 57.84 103 LEU A N 1
ATOM 772 C CA . LEU A 1 103 ? 5.903 2.832 -17.575 1.00 57.84 103 LEU A CA 1
ATOM 773 C C . LEU A 1 103 ? 4.843 1.980 -18.290 1.00 57.84 103 LEU A C 1
ATOM 775 O O . LEU A 1 103 ? 5.116 0.821 -18.606 1.00 57.84 103 LEU A O 1
ATOM 779 N N . GLY A 1 104 ? 3.620 2.501 -18.427 1.00 54.28 104 GLY A N 1
ATOM 780 C CA . GLY A 1 104 ? 2.496 1.746 -18.979 1.00 54.28 104 GLY A CA 1
ATOM 781 C C . GLY A 1 104 ? 2.826 1.131 -20.349 1.00 54.28 104 GLY A C 1
ATOM 782 O O . GLY A 1 104 ? 3.692 1.650 -21.063 1.00 54.28 104 GLY A O 1
ATOM 783 N N . PRO A 1 105 ? 2.164 0.024 -20.732 1.00 56.16 105 PRO A N 1
ATOM 784 C CA . PRO A 1 105 ? 2.301 -0.543 -22.065 1.00 56.16 105 PRO A CA 1
ATOM 785 C C . PRO A 1 105 ? 1.795 0.496 -23.065 1.00 56.16 105 PRO A C 1
ATOM 787 O O . PRO A 1 105 ? 0.598 0.739 -23.181 1.00 56.16 105 PRO A O 1
ATOM 790 N N . ARG A 1 106 ? 2.727 1.176 -23.732 1.00 50.78 106 ARG A N 1
ATOM 791 C CA . ARG A 1 106 ? 2.421 2.220 -24.708 1.00 50.78 106 ARG A CA 1
ATOM 792 C C . ARG A 1 106 ? 1.459 1.669 -25.774 1.00 50.78 106 ARG A C 1
ATOM 794 O O . ARG A 1 106 ? 1.836 0.710 -26.446 1.00 50.78 106 ARG A O 1
ATOM 801 N N . PRO A 1 107 ? 0.299 2.303 -26.035 1.00 44.34 107 PRO A N 1
ATOM 802 C CA . PRO A 1 107 ? -0.467 2.066 -27.258 1.00 44.34 107 PRO A CA 1
ATOM 803 C C . PRO A 1 107 ? 0.144 2.769 -28.483 1.00 44.34 107 PRO A C 1
ATOM 805 O O . PRO A 1 107 ? -0.427 2.725 -29.567 1.00 44.34 107 PRO A O 1
ATOM 808 N N . PHE A 1 108 ? 1.325 3.384 -28.361 1.00 44.12 108 PHE A N 1
ATOM 809 C CA . PHE A 1 108 ? 2.026 3.980 -29.495 1.00 44.12 108 PHE A CA 1
ATOM 810 C C . PHE A 1 108 ? 3.178 3.089 -29.985 1.00 44.12 108 PHE A C 1
ATOM 812 O O . PHE A 1 108 ? 4.282 3.153 -29.435 1.00 44.12 108 PHE A O 1
ATOM 819 N N . PRO A 1 109 ? 2.990 2.327 -31.083 1.00 48.09 109 PRO A N 1
ATOM 820 C CA . PRO A 1 109 ? 4.069 1.613 -31.772 1.00 48.09 109 PRO A CA 1
ATOM 821 C C . PRO A 1 109 ? 5.012 2.545 -32.565 1.00 48.09 109 PRO A C 1
ATOM 823 O O . PRO A 1 109 ? 5.809 2.076 -33.378 1.00 48.09 109 PRO A O 1
ATOM 826 N N . LEU A 1 110 ? 4.950 3.865 -32.361 1.00 48.25 110 LEU A N 1
ATOM 827 C CA . LEU A 1 110 ? 5.659 4.844 -33.192 1.00 48.25 110 LEU A CA 1
ATOM 828 C C . LEU A 1 110 ? 7.045 5.254 -32.670 1.00 48.25 110 LEU A C 1
ATOM 830 O O . LEU A 1 110 ? 7.871 5.679 -33.473 1.00 48.25 110 LEU A O 1
ATOM 834 N N . CYS A 1 111 ? 7.371 5.039 -31.390 1.00 46.59 111 CYS A N 1
ATOM 835 C CA . CYS A 1 111 ? 8.696 5.414 -30.865 1.00 46.59 111 CYS A CA 1
ATOM 836 C C . CYS A 1 111 ? 9.753 4.299 -30.869 1.00 46.59 111 CYS A C 1
ATOM 838 O O . CYS A 1 111 ? 10.925 4.610 -30.688 1.00 46.59 111 CYS A O 1
ATOM 840 N N . ASP A 1 112 ? 9.396 3.039 -31.141 1.00 45.25 112 ASP A N 1
ATOM 841 C CA . ASP A 1 112 ? 10.395 1.958 -31.283 1.00 45.25 112 ASP A CA 1
ATOM 842 C C . ASP A 1 112 ? 10.669 1.593 -32.755 1.00 45.25 112 ASP A C 1
ATOM 844 O O . ASP A 1 112 ? 11.715 1.052 -33.118 1.00 45.25 112 ASP A O 1
ATOM 848 N N . ARG A 1 113 ? 9.762 1.984 -33.664 1.00 45.44 113 ARG A N 1
ATOM 849 C CA . ARG A 1 113 ? 9.907 1.713 -35.100 1.00 45.44 113 ARG A CA 1
ATOM 850 C C . ARG A 1 113 ? 10.792 2.727 -35.826 1.00 45.44 113 ARG A C 1
ATOM 852 O O . ARG A 1 113 ? 11.371 2.379 -36.848 1.00 45.44 113 ARG A O 1
ATOM 859 N N . HIS A 1 114 ? 10.953 3.949 -35.312 1.00 45.53 114 HIS A N 1
ATOM 860 C CA . HIS A 1 114 ? 11.841 4.953 -35.918 1.00 45.53 114 HIS A CA 1
ATOM 861 C C . HIS A 1 114 ? 13.279 4.927 -35.381 1.00 45.53 114 HIS A C 1
ATOM 863 O O . HIS A 1 114 ? 14.199 5.185 -36.151 1.00 45.53 114 HIS A O 1
ATOM 869 N N . GLY A 1 115 ? 13.527 4.504 -34.137 1.00 41.78 115 GLY A N 1
ATOM 870 C CA . GLY A 1 115 ? 14.900 4.360 -33.627 1.00 41.78 115 GLY A CA 1
ATOM 871 C C . GLY A 1 115 ? 15.699 3.273 -34.357 1.00 41.78 115 GLY A C 1
ATOM 872 O O . GLY A 1 115 ? 16.869 3.467 -34.695 1.00 41.78 115 GLY A O 1
ATOM 873 N N . HIS A 1 116 ? 15.044 2.155 -34.680 1.00 48.91 116 HIS A N 1
ATOM 874 C CA . HIS A 1 116 ? 15.672 1.073 -35.432 1.00 48.91 116 HIS A CA 1
ATOM 875 C C . HIS A 1 116 ? 15.618 1.282 -36.948 1.00 48.91 116 HIS A C 1
ATOM 877 O O . HIS A 1 116 ? 16.622 1.016 -37.598 1.00 48.91 116 HIS A O 1
ATOM 883 N N . ALA A 1 117 ? 14.537 1.823 -37.527 1.00 46.19 117 ALA A N 1
ATOM 884 C CA . ALA A 1 117 ? 14.488 2.067 -38.974 1.00 46.19 117 ALA A CA 1
ATOM 885 C C . ALA A 1 117 ? 15.432 3.194 -39.429 1.00 46.19 117 ALA A C 1
ATOM 887 O O . ALA A 1 117 ? 16.019 3.082 -40.502 1.00 46.19 117 ALA A O 1
ATOM 888 N N . VAL A 1 118 ? 15.647 4.242 -38.622 1.00 46.97 118 VAL A N 1
ATOM 889 C CA . VAL A 1 118 ? 16.587 5.320 -38.980 1.00 46.97 118 VAL A CA 1
ATOM 890 C C . VAL A 1 118 ? 18.038 4.853 -38.831 1.00 46.97 118 VAL A C 1
ATOM 892 O O . VAL A 1 118 ? 18.860 5.159 -39.690 1.00 46.97 118 VAL A O 1
ATOM 895 N N . ARG A 1 119 ? 18.359 4.014 -37.833 1.00 49.12 119 ARG A N 1
ATOM 896 C CA . ARG A 1 119 ? 19.695 3.396 -37.734 1.00 49.12 119 ARG A CA 1
ATOM 897 C C . ARG A 1 119 ? 19.942 2.340 -38.814 1.00 49.12 119 ARG A C 1
ATOM 899 O O . ARG A 1 119 ? 21.041 2.293 -39.351 1.00 49.12 119 ARG A O 1
ATOM 906 N N . PHE A 1 120 ? 18.938 1.556 -39.207 1.00 48.34 120 PHE A N 1
ATOM 907 C CA . PHE A 1 120 ? 19.091 0.590 -40.302 1.00 48.34 120 PHE A CA 1
ATOM 908 C C . PHE A 1 120 ? 19.248 1.278 -41.665 1.00 48.34 120 PHE A C 1
ATOM 910 O O . PHE A 1 120 ? 20.072 0.861 -42.475 1.00 48.34 120 PHE A O 1
ATOM 917 N N . ARG A 1 121 ? 18.515 2.376 -41.901 1.00 48.59 121 ARG A N 1
ATOM 918 C CA . ARG A 1 121 ? 18.629 3.173 -43.130 1.00 48.59 121 ARG A CA 1
ATOM 919 C C . ARG A 1 121 ? 19.924 3.993 -43.175 1.00 48.59 121 ARG A C 1
ATOM 921 O O . ARG A 1 121 ? 20.469 4.166 -44.257 1.00 48.59 121 ARG A O 1
ATOM 928 N N . ALA A 1 122 ? 20.462 4.416 -42.029 1.00 50.72 122 ALA A N 1
ATOM 929 C CA . ALA A 1 122 ? 21.775 5.061 -41.945 1.00 50.72 122 ALA A CA 1
ATOM 930 C C . ALA A 1 122 ? 22.940 4.073 -42.135 1.00 50.72 122 ALA A C 1
ATOM 932 O O . ALA A 1 122 ? 23.911 4.414 -42.800 1.00 50.72 122 ALA A O 1
ATOM 933 N N . ILE A 1 123 ? 22.840 2.842 -41.620 1.00 55.16 123 ILE A N 1
ATOM 934 C CA . ILE A 1 123 ? 23.895 1.828 -41.792 1.00 55.16 123 ILE A CA 1
ATOM 935 C C . ILE A 1 123 ? 23.905 1.278 -43.227 1.00 55.16 123 ILE A C 1
ATOM 937 O O . ILE A 1 123 ? 24.972 1.175 -43.824 1.00 55.16 123 ILE A O 1
ATOM 941 N N . LEU A 1 124 ? 22.740 0.997 -43.825 1.00 55.44 124 LEU A N 1
ATOM 942 C CA . LEU A 1 124 ? 22.675 0.518 -45.214 1.00 55.44 124 LEU A CA 1
ATOM 943 C C . LEU A 1 124 ? 22.864 1.641 -46.248 1.00 55.44 124 LEU A C 1
ATOM 945 O O . LEU A 1 124 ? 23.511 1.421 -47.266 1.00 55.44 124 LEU A O 1
ATOM 949 N N . GLY A 1 125 ? 22.351 2.848 -45.989 1.00 54.56 125 GLY A N 1
ATOM 950 C CA . GLY A 1 125 ? 22.528 3.999 -46.881 1.00 54.56 125 GLY A CA 1
ATOM 951 C C . GLY A 1 125 ? 23.924 4.620 -46.796 1.00 54.56 125 GLY A C 1
ATOM 952 O O . GLY A 1 125 ? 24.521 4.929 -47.822 1.00 54.56 125 GLY A O 1
ATOM 953 N N . GLY A 1 126 ? 24.478 4.760 -45.587 1.00 56.12 126 GLY A N 1
ATOM 954 C CA . GLY A 1 126 ? 25.815 5.321 -45.372 1.00 56.12 126 GLY A CA 1
ATOM 955 C C . GLY A 1 126 ? 26.941 4.359 -45.752 1.00 56.12 126 GLY A C 1
ATOM 956 O O . GLY A 1 126 ? 27.937 4.789 -46.329 1.00 56.12 126 GLY A O 1
ATOM 957 N N . GLY A 1 127 ? 26.768 3.054 -45.502 1.00 57.16 127 GLY A N 1
ATOM 958 C CA . GLY A 1 127 ? 27.747 2.035 -45.888 1.00 57.16 127 GLY A CA 1
ATOM 959 C C . GLY A 1 127 ? 27.914 1.914 -47.405 1.00 57.16 127 GLY A C 1
ATOM 960 O O . GLY A 1 127 ? 29.039 1.839 -47.889 1.00 57.16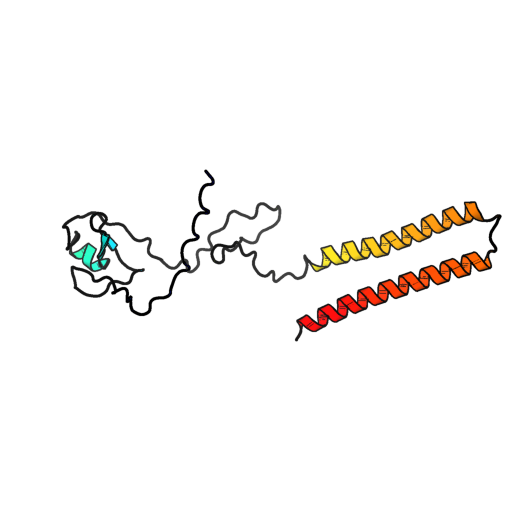 127 GLY A O 1
ATOM 961 N N . PHE A 1 128 ? 26.816 1.974 -48.166 1.00 61.19 128 PHE A N 1
ATOM 962 C CA . PHE A 1 128 ? 26.867 1.884 -49.628 1.00 61.19 128 PHE A CA 1
ATOM 963 C C . PHE A 1 128 ? 27.530 3.112 -50.267 1.00 61.19 128 PHE A C 1
ATOM 965 O O . PHE A 1 128 ? 28.401 2.969 -51.119 1.00 61.19 128 PHE A O 1
ATOM 972 N N . VAL A 1 129 ? 27.185 4.323 -49.809 1.00 63.41 129 VAL A N 1
ATOM 973 C CA . VAL A 1 129 ? 27.821 5.558 -50.303 1.00 63.41 129 VAL A CA 1
ATOM 974 C C . VAL A 1 129 ? 29.310 5.591 -49.947 1.00 63.41 129 VAL A C 1
ATOM 976 O O . VAL A 1 129 ? 30.122 5.967 -50.787 1.00 63.41 129 VAL A O 1
ATOM 979 N N . GLY A 1 130 ? 29.685 5.131 -48.747 1.00 61.91 130 GLY A N 1
ATOM 980 C CA . GLY A 1 130 ? 31.085 4.998 -48.346 1.00 61.91 130 GLY A CA 1
ATOM 981 C C . GLY A 1 130 ? 31.876 4.070 -49.269 1.00 61.91 130 GLY A C 1
ATOM 982 O O . GLY A 1 130 ? 32.907 4.485 -49.783 1.00 61.91 130 GLY A O 1
ATOM 983 N N . VAL A 1 131 ? 31.365 2.862 -49.540 1.00 66.56 131 VAL A N 1
ATOM 984 C CA . VAL A 1 131 ? 32.021 1.875 -50.423 1.00 66.56 131 VAL A CA 1
ATOM 985 C C . VAL A 1 131 ? 32.160 2.387 -51.859 1.00 66.56 131 VAL A C 1
ATOM 987 O O . VAL A 1 131 ? 33.206 2.191 -52.473 1.00 66.56 131 VAL A O 1
ATOM 990 N N . CYS A 1 132 ? 31.156 3.085 -52.396 1.00 65.56 132 CYS A N 1
ATOM 991 C CA . CYS A 1 132 ? 31.252 3.662 -53.739 1.00 65.56 132 CYS A CA 1
ATOM 992 C C . CYS A 1 132 ? 32.305 4.780 -53.823 1.00 65.56 132 CYS A C 1
ATOM 994 O O . CYS A 1 132 ? 33.033 4.859 -54.812 1.00 65.56 132 CYS A O 1
ATOM 996 N N . LEU A 1 133 ? 32.417 5.624 -52.790 1.00 64.56 133 LEU A N 1
ATOM 997 C CA . LEU A 1 133 ? 33.368 6.740 -52.780 1.00 64.56 133 LEU A CA 1
ATOM 998 C C . LEU A 1 133 ? 34.817 6.284 -52.560 1.00 64.56 133 LEU A C 1
ATOM 1000 O O . LEU A 1 133 ? 35.713 6.823 -53.206 1.00 64.56 133 LEU A O 1
ATOM 1004 N N . THR A 1 134 ? 35.073 5.276 -51.718 1.00 63.34 134 THR A N 1
ATOM 1005 C CA . THR A 1 134 ? 36.418 4.678 -51.635 1.00 63.34 134 THR A CA 1
ATOM 1006 C C . THR A 1 134 ? 36.751 3.814 -52.847 1.00 63.34 134 THR A C 1
ATOM 1008 O O . THR A 1 134 ? 37.903 3.791 -53.256 1.00 63.34 134 THR A O 1
ATOM 1011 N N . GLY A 1 135 ? 35.786 3.149 -53.486 1.00 63.34 135 GLY A N 1
ATOM 1012 C CA . GLY A 1 135 ? 36.050 2.412 -54.729 1.00 63.34 135 GLY A CA 1
ATOM 1013 C C . GLY A 1 135 ? 36.583 3.312 -55.853 1.00 63.34 135 GLY A C 1
ATOM 1014 O O . GLY A 1 135 ? 37.533 2.946 -56.543 1.00 63.34 135 GLY A O 1
ATOM 1015 N N . ALA A 1 136 ? 36.026 4.520 -55.990 1.00 63.47 136 ALA A N 1
ATOM 1016 C CA . ALA A 1 136 ? 36.455 5.486 -57.001 1.00 63.47 136 ALA A CA 1
ATOM 1017 C C . ALA A 1 136 ? 37.886 6.006 -56.768 1.00 63.47 136 ALA A C 1
ATOM 1019 O O . ALA A 1 136 ? 38.648 6.130 -57.723 1.00 63.47 136 ALA A O 1
ATOM 1020 N N . SER A 1 137 ? 38.288 6.240 -55.513 1.00 64.62 137 SER A N 1
ATOM 1021 C CA . SER A 1 137 ? 39.647 6.714 -55.209 1.00 64.62 137 SER A CA 1
ATOM 1022 C C . SER A 1 137 ? 40.722 5.636 -55.382 1.00 64.62 137 SER A C 1
ATOM 1024 O O . SER A 1 137 ? 41.862 5.949 -55.718 1.00 64.62 137 SER A O 1
ATOM 1026 N N . TRP A 1 138 ? 40.372 4.356 -55.213 1.00 63.34 138 TRP A N 1
ATOM 1027 C CA . TRP A 1 138 ? 41.294 3.248 -55.482 1.00 63.34 138 TRP A CA 1
ATOM 1028 C C . TRP A 1 138 ? 41.506 3.005 -56.983 1.00 63.34 138 TRP A C 1
ATOM 1030 O O . TRP A 1 138 ? 42.603 2.614 -57.379 1.00 63.34 138 TRP A O 1
ATOM 1040 N N . ALA A 1 139 ? 40.507 3.275 -57.829 1.00 61.66 139 ALA A N 1
ATOM 1041 C CA . ALA A 1 139 ? 40.631 3.110 -59.279 1.00 61.66 139 ALA A CA 1
ATOM 1042 C C . ALA A 1 139 ? 41.683 4.054 -59.895 1.00 61.66 139 ALA A C 1
ATOM 1044 O O . ALA A 1 139 ? 42.437 3.640 -60.774 1.00 61.66 139 ALA A O 1
ATOM 1045 N N . GLU A 1 140 ? 41.796 5.286 -59.390 1.00 63.50 140 GLU A N 1
ATOM 1046 C CA . GLU A 1 140 ? 42.820 6.244 -59.837 1.00 63.50 140 GLU A CA 1
ATOM 1047 C C . GLU A 1 140 ? 44.230 5.856 -59.368 1.00 63.50 140 GLU A C 1
ATOM 1049 O O . GLU A 1 140 ? 45.200 6.045 -60.098 1.00 63.50 140 GLU A O 1
ATOM 1054 N N . ALA A 1 141 ? 44.355 5.251 -58.183 1.00 64.06 141 ALA A N 1
ATOM 1055 C CA . ALA A 1 141 ? 45.644 4.819 -57.641 1.00 64.06 141 ALA A CA 1
ATOM 1056 C C . ALA A 1 141 ? 46.191 3.526 -58.283 1.00 64.06 141 ALA A C 1
ATOM 1058 O O . ALA A 1 141 ? 47.408 3.353 -58.351 1.00 64.06 141 ALA A O 1
ATOM 1059 N N . TYR A 1 142 ? 45.323 2.620 -58.752 1.00 64.12 142 TYR A N 1
ATOM 1060 C CA . TYR A 1 142 ? 45.723 1.287 -59.243 1.00 64.12 142 TYR A CA 1
ATOM 1061 C C . TYR A 1 142 ? 45.547 1.066 -60.754 1.00 64.12 142 TYR A C 1
ATOM 1063 O O . TYR A 1 142 ? 45.903 -0.004 -61.254 1.00 64.12 142 TYR A O 1
ATOM 1071 N N . GLY A 1 143 ? 45.066 2.068 -61.500 1.00 57.12 143 GLY A N 1
ATOM 1072 C CA . GLY A 1 143 ? 44.762 1.971 -62.936 1.00 57.12 143 GLY A CA 1
ATOM 1073 C C . GLY A 1 143 ? 45.933 1.600 -63.859 1.00 57.12 143 GLY A C 1
ATOM 1074 O O . GLY A 1 143 ? 45.710 1.323 -65.031 1.00 57.12 143 GLY A O 1
ATOM 1075 N N . ALA A 1 144 ? 47.171 1.549 -63.356 1.00 61.31 144 ALA A N 1
ATOM 1076 C CA . ALA A 1 144 ? 48.344 1.160 -64.141 1.00 61.31 144 ALA A CA 1
ATOM 1077 C C . ALA A 1 144 ? 48.730 -0.332 -64.034 1.00 61.31 144 ALA A C 1
ATOM 1079 O O . ALA A 1 144 ? 49.602 -0.768 -64.782 1.00 61.31 144 ALA A O 1
ATOM 1080 N N . VAL A 1 145 ? 48.142 -1.114 -63.113 1.00 67.75 145 VAL A N 1
ATOM 1081 C CA . VAL A 1 145 ? 48.659 -2.463 -62.773 1.00 67.75 145 VAL A CA 1
ATOM 1082 C C . VAL A 1 145 ? 47.615 -3.584 -62.898 1.00 67.75 145 VAL A C 1
ATOM 1084 O O . VAL A 1 145 ? 47.989 -4.753 -62.945 1.00 67.75 145 VAL A O 1
ATOM 1087 N N . VAL A 1 146 ? 46.318 -3.271 -62.984 1.00 70.25 146 VAL A N 1
ATOM 1088 C CA . VAL A 1 146 ? 45.248 -4.285 -62.936 1.00 70.25 146 VAL A CA 1
ATOM 1089 C C . VAL A 1 146 ? 44.361 -4.218 -64.179 1.00 70.25 146 VAL A C 1
ATOM 1091 O O . VAL A 1 146 ? 43.914 -3.142 -64.567 1.00 70.25 146 VAL A O 1
ATOM 1094 N N . ASP A 1 147 ? 44.095 -5.380 -64.779 1.00 80.31 147 ASP A N 1
ATOM 1095 C CA . ASP A 1 147 ? 43.191 -5.533 -65.921 1.00 80.31 147 ASP A CA 1
ATOM 1096 C C . ASP A 1 147 ? 41.752 -5.131 -65.551 1.00 80.31 147 ASP A C 1
ATOM 1098 O O . ASP A 1 147 ? 41.235 -5.501 -64.489 1.00 80.31 147 ASP A O 1
ATOM 1102 N N . HIS A 1 148 ? 41.099 -4.372 -66.429 1.00 76.56 148 HIS A N 1
ATOM 1103 C CA . HIS A 1 148 ? 39.787 -3.771 -66.189 1.00 76.56 148 HIS A CA 1
ATOM 1104 C C . HIS A 1 148 ? 38.714 -4.835 -65.905 1.00 76.56 148 HIS A C 1
ATOM 1106 O O . HIS A 1 148 ? 37.882 -4.662 -65.009 1.00 76.56 148 HIS A O 1
ATOM 1112 N N . ASP A 1 149 ? 38.796 -5.979 -66.589 1.00 79.19 149 ASP A N 1
ATOM 1113 C CA . ASP A 1 149 ? 37.852 -7.089 -66.432 1.00 79.19 149 ASP A CA 1
ATOM 1114 C C . ASP A 1 149 ? 37.921 -7.721 -65.032 1.00 79.19 149 ASP A C 1
ATOM 1116 O O . ASP A 1 149 ? 36.899 -8.107 -64.456 1.00 79.19 149 ASP A O 1
ATOM 1120 N N . SER A 1 150 ? 39.112 -7.755 -64.424 1.00 79.50 150 SER A N 1
ATOM 1121 C CA . SER A 1 150 ? 39.299 -8.278 -63.064 1.00 79.50 150 SER A CA 1
ATOM 1122 C C . SER A 1 150 ? 38.692 -7.351 -62.009 1.00 79.50 150 SER A C 1
ATOM 1124 O O . SER A 1 150 ? 38.109 -7.816 -61.026 1.00 79.50 150 SER A O 1
ATOM 1126 N N . VAL A 1 151 ? 38.776 -6.035 -62.226 1.00 78.88 151 VAL A N 1
ATOM 1127 C CA . VAL A 1 151 ? 38.184 -5.027 -61.333 1.00 78.88 151 VAL A CA 1
ATOM 1128 C C . VAL A 1 151 ? 36.658 -5.098 -61.376 1.00 78.88 151 VAL A C 1
ATOM 1130 O O . VAL A 1 151 ? 36.011 -5.132 -60.326 1.00 78.88 151 VAL A O 1
ATOM 1133 N N . LEU A 1 152 ? 36.075 -5.186 -62.576 1.00 81.12 152 LEU A N 1
ATOM 1134 C CA . LEU A 1 152 ? 34.627 -5.324 -62.745 1.00 81.12 152 LEU A CA 1
ATOM 1135 C C . LEU A 1 152 ? 34.103 -6.621 -62.115 1.00 81.12 152 LEU A C 1
ATOM 1137 O O . LEU A 1 152 ? 33.100 -6.591 -61.396 1.00 81.12 152 LEU A O 1
ATOM 1141 N N . GLY A 1 153 ? 34.810 -7.739 -62.308 1.00 83.62 153 GLY A N 1
ATOM 1142 C CA . GLY A 1 153 ? 34.476 -9.017 -61.677 1.00 83.62 153 GLY A CA 1
ATOM 1143 C C . GLY A 1 153 ? 34.502 -8.950 -60.145 1.00 83.62 153 GLY A C 1
ATOM 1144 O O . GLY A 1 153 ? 33.569 -9.413 -59.484 1.00 83.62 153 GLY A O 1
ATOM 1145 N N . GLY A 1 154 ? 35.525 -8.308 -59.570 1.00 82.25 154 GLY A N 1
ATOM 1146 C CA . GLY A 1 154 ? 35.640 -8.113 -58.122 1.00 82.25 154 GLY A CA 1
ATOM 1147 C C . GLY A 1 154 ? 34.506 -7.265 -57.534 1.00 82.25 154 GLY A C 1
ATOM 1148 O O . GLY A 1 154 ? 33.909 -7.635 -56.519 1.00 82.25 154 GL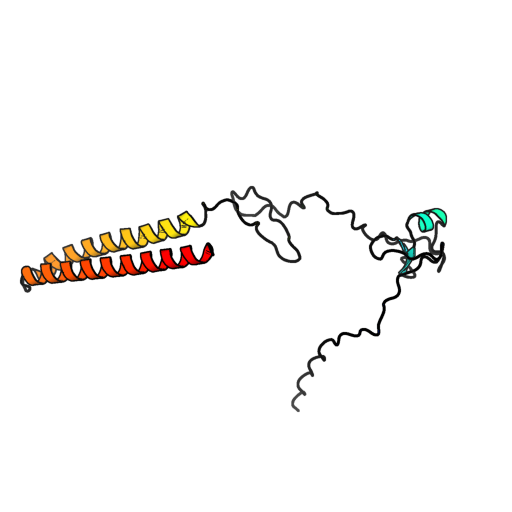Y A O 1
ATOM 1149 N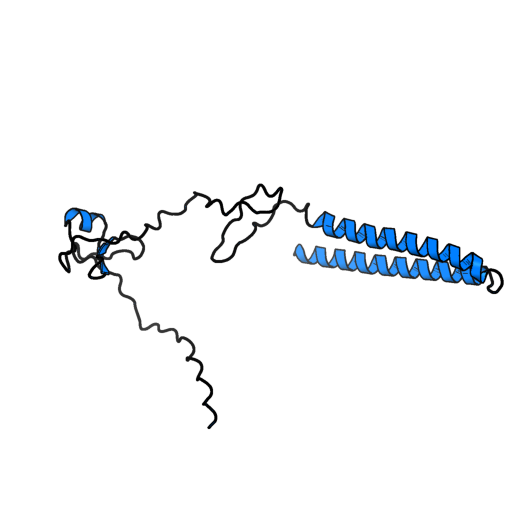 N . MET A 1 155 ? 34.148 -6.162 -58.197 1.00 80.94 155 MET A N 1
ATOM 1150 C CA . MET A 1 155 ? 33.055 -5.277 -57.765 1.00 80.94 155 MET A CA 1
ATOM 1151 C C . MET A 1 155 ? 31.681 -5.952 -57.859 1.00 80.94 155 MET A C 1
ATOM 1153 O O . MET A 1 155 ? 30.848 -5.801 -56.955 1.00 80.94 155 MET A O 1
ATOM 1157 N N . ALA A 1 156 ? 31.446 -6.736 -58.914 1.00 82.12 156 ALA A N 1
ATOM 1158 C CA . ALA A 1 156 ? 30.226 -7.523 -59.066 1.00 82.12 156 ALA A CA 1
ATOM 1159 C C . ALA A 1 156 ? 30.083 -8.570 -57.947 1.00 82.12 156 ALA A C 1
ATOM 1161 O O . ALA A 1 156 ? 29.017 -8.674 -57.333 1.00 82.12 156 ALA A O 1
ATOM 1162 N N . LEU A 1 157 ? 31.163 -9.294 -57.622 1.00 85.50 157 LEU A N 1
ATOM 1163 C CA . LEU A 1 157 ? 31.169 -10.284 -56.542 1.00 85.50 157 LEU A CA 1
ATOM 1164 C C . LEU A 1 157 ? 30.893 -9.638 -55.178 1.00 85.50 157 LEU A C 1
ATOM 1166 O O . LEU A 1 157 ? 30.053 -10.131 -54.425 1.00 85.50 157 LEU A O 1
ATOM 1170 N N . LEU A 1 158 ? 31.547 -8.513 -54.872 1.00 82.12 158 LEU A N 1
ATOM 1171 C CA . LEU A 1 158 ? 31.314 -7.775 -53.627 1.00 82.12 158 LEU A CA 1
ATOM 1172 C C . LEU A 1 158 ? 29.854 -7.331 -53.508 1.00 82.12 158 LEU A C 1
ATOM 1174 O O . LEU A 1 158 ? 29.220 -7.553 -52.475 1.00 82.12 158 LEU A O 1
ATOM 1178 N N . THR A 1 159 ? 29.293 -6.774 -54.579 1.00 82.06 159 THR A N 1
ATOM 1179 C CA . THR A 1 159 ? 27.891 -6.336 -54.608 1.00 82.06 159 THR A CA 1
ATOM 1180 C C . THR A 1 159 ? 26.935 -7.503 -54.347 1.00 82.06 159 THR A C 1
ATOM 1182 O O . THR A 1 159 ? 26.014 -7.377 -53.535 1.00 82.06 159 THR A O 1
ATOM 1185 N N . ALA A 1 160 ? 27.181 -8.665 -54.961 1.00 83.44 160 ALA A N 1
ATOM 1186 C CA . ALA A 1 160 ? 26.388 -9.871 -54.736 1.00 83.44 160 ALA A CA 1
ATOM 1187 C C . ALA A 1 160 ? 26.459 -10.359 -53.276 1.00 83.44 160 ALA A C 1
ATOM 1189 O O . ALA A 1 160 ? 25.429 -10.704 -52.692 1.00 83.44 160 ALA A O 1
ATOM 1190 N N . VAL A 1 161 ? 27.644 -10.331 -52.653 1.00 86.31 161 VAL A N 1
ATOM 1191 C CA . VAL A 1 161 ? 27.829 -10.711 -51.240 1.00 86.31 161 VAL A CA 1
ATOM 1192 C C . VAL A 1 161 ? 27.040 -9.789 -50.307 1.00 86.31 161 VAL A C 1
ATOM 1194 O O . VAL A 1 161 ? 26.315 -10.272 -49.433 1.00 86.31 161 VAL A O 1
ATOM 1197 N N . PHE A 1 162 ? 27.115 -8.469 -50.499 1.00 81.56 162 PHE A N 1
ATOM 1198 C CA . PHE A 1 162 ? 26.361 -7.517 -49.676 1.00 81.56 162 PHE A CA 1
ATOM 1199 C C . PHE A 1 162 ? 24.844 -7.674 -49.842 1.00 81.56 162 PHE A C 1
ATOM 1201 O O . PHE A 1 162 ? 24.112 -7.625 -48.848 1.00 81.56 162 PHE A O 1
ATOM 1208 N N . ALA A 1 163 ? 24.367 -7.924 -51.065 1.00 83.38 163 ALA A N 1
ATOM 1209 C CA . ALA A 1 163 ? 22.955 -8.191 -51.328 1.00 83.38 163 ALA A CA 1
ATOM 1210 C C . ALA A 1 163 ? 22.465 -9.462 -50.608 1.00 83.38 163 ALA A C 1
ATOM 1212 O O . ALA A 1 163 ? 21.417 -9.440 -49.955 1.00 83.38 163 ALA A O 1
ATOM 1213 N N . ALA A 1 164 ? 23.248 -10.545 -50.654 1.00 86.75 164 ALA A N 1
ATOM 1214 C CA . ALA A 1 164 ? 22.929 -11.797 -49.969 1.00 86.75 164 ALA A CA 1
ATOM 1215 C C . ALA A 1 164 ? 22.872 -11.627 -48.440 1.00 86.75 164 ALA A C 1
ATOM 1217 O O . ALA A 1 164 ? 21.920 -12.079 -47.799 1.00 86.75 164 ALA A O 1
ATOM 1218 N N . LEU A 1 165 ? 23.839 -10.920 -47.846 1.00 85.44 165 LEU A N 1
ATOM 1219 C CA . LEU A 1 165 ? 23.845 -10.627 -46.408 1.00 85.44 165 LEU A CA 1
ATOM 1220 C C . LEU A 1 165 ? 22.633 -9.780 -45.993 1.00 85.44 165 LEU A C 1
ATOM 1222 O O . LEU A 1 165 ? 21.983 -10.083 -44.988 1.00 85.44 165 LEU A O 1
ATOM 1226 N N . GLY A 1 166 ? 22.282 -8.763 -46.785 1.00 83.50 166 GLY A N 1
ATOM 1227 C CA . GLY A 1 166 ? 21.085 -7.951 -46.565 1.00 83.50 166 GLY A CA 1
ATOM 1228 C C . GLY A 1 166 ? 19.802 -8.789 -46.553 1.00 83.50 166 GLY A C 1
ATOM 1229 O O . GLY A 1 166 ? 18.969 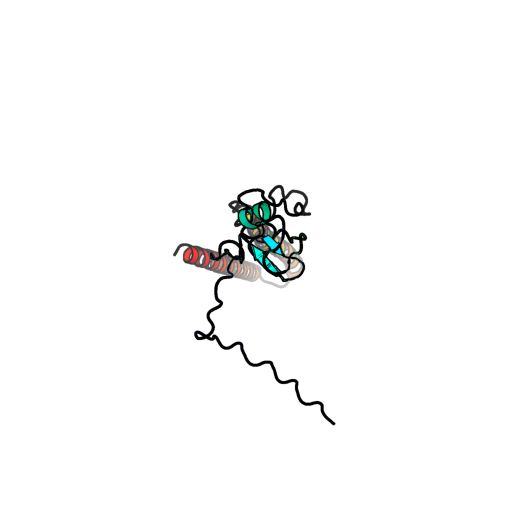-8.636 -45.653 1.00 83.50 166 GLY A O 1
ATOM 1230 N N . PHE A 1 167 ? 19.674 -9.730 -47.494 1.00 88.25 167 PHE A N 1
ATOM 1231 C CA . PHE A 1 167 ? 18.536 -10.647 -47.569 1.00 88.25 167 PHE A CA 1
ATOM 1232 C C . PHE A 1 167 ? 18.430 -11.557 -46.335 1.00 88.25 167 PHE A C 1
ATOM 1234 O O . PHE A 1 167 ? 17.356 -11.662 -45.738 1.00 88.25 167 PHE A O 1
ATOM 1241 N N . VAL A 1 168 ? 19.539 -12.162 -45.893 1.00 88.56 168 VAL A N 1
ATOM 1242 C CA . VAL A 1 168 ? 19.570 -13.042 -44.707 1.00 88.56 168 VAL A CA 1
ATOM 1243 C C . VAL A 1 168 ? 19.118 -12.301 -43.447 1.00 88.56 168 VAL A C 1
ATOM 1245 O O . VAL A 1 168 ? 18.321 -12.825 -42.663 1.00 88.56 168 VAL A O 1
ATOM 1248 N N . VAL A 1 169 ? 19.578 -11.063 -43.252 1.00 85.19 169 VAL A N 1
ATOM 1249 C CA . VAL A 1 169 ? 19.201 -10.258 -42.082 1.00 85.19 169 VAL A CA 1
ATOM 1250 C C . VAL A 1 169 ? 17.717 -9.883 -42.116 1.00 85.19 169 VAL A C 1
ATOM 1252 O O . VAL A 1 169 ? 17.030 -10.019 -41.096 1.00 85.19 169 VAL A O 1
ATOM 1255 N N . ALA A 1 170 ? 17.200 -9.473 -43.278 1.00 80.69 170 ALA A N 1
ATOM 1256 C CA . ALA A 1 170 ? 15.781 -9.168 -43.461 1.00 80.69 170 ALA A CA 1
ATOM 1257 C C . ALA A 1 170 ?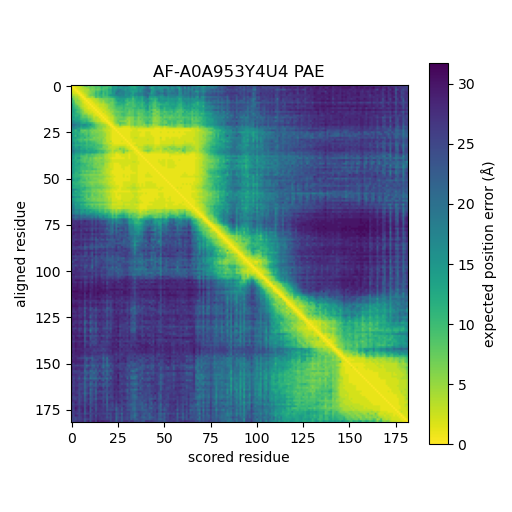 14.895 -10.395 -43.186 1.00 80.69 170 ALA A C 1
ATOM 1259 O O . ALA A 1 170 ? 13.916 -10.307 -42.439 1.00 80.69 170 ALA A O 1
ATOM 1260 N N . PHE A 1 171 ? 15.286 -11.562 -43.703 1.00 89.00 171 PHE A N 1
ATOM 1261 C CA . PHE A 1 171 ? 14.581 -12.822 -43.485 1.00 89.00 171 PHE A CA 1
ATOM 1262 C C . PHE A 1 171 ? 14.557 -13.228 -42.002 1.00 89.00 171 PHE A C 1
ATOM 1264 O O . PHE A 1 171 ? 13.507 -13.586 -41.460 1.00 89.00 171 PHE A O 1
ATOM 1271 N N . HIS A 1 172 ? 15.685 -13.107 -41.293 1.00 88.25 172 HIS A N 1
ATOM 1272 C CA . HIS A 1 172 ? 15.755 -13.388 -39.854 1.00 88.25 172 HIS A CA 1
ATOM 1273 C C . HIS A 1 172 ? 14.920 -12.428 -39.001 1.00 88.25 172 HIS A C 1
ATOM 1275 O O . HIS A 1 172 ? 14.412 -12.825 -37.946 1.00 88.25 172 HIS A O 1
ATOM 1281 N N . ALA A 1 173 ? 14.804 -11.163 -39.406 1.00 81.94 173 ALA A N 1
ATOM 1282 C CA . ALA A 1 173 ? 13.939 -10.197 -38.740 1.00 81.94 173 ALA A CA 1
ATOM 1283 C C . ALA A 1 173 ? 12.459 -10.557 -38.938 1.00 81.94 173 ALA A C 1
ATOM 1285 O O . ALA A 1 173 ? 11.711 -10.622 -37.962 1.00 81.94 173 ALA A O 1
ATOM 1286 N N . TRP A 1 174 ? 12.064 -10.887 -40.171 1.00 90.00 174 TRP A N 1
ATOM 1287 C CA . TRP A 1 174 ? 10.704 -11.313 -40.503 1.00 90.00 174 TRP A CA 1
ATOM 1288 C C . TRP A 1 174 ? 10.289 -12.584 -39.749 1.00 90.00 174 TRP A C 1
ATOM 1290 O O . TRP A 1 174 ? 9.264 -12.595 -39.064 1.00 90.00 174 TRP A O 1
ATOM 1300 N N . ARG A 1 175 ? 11.139 -13.622 -39.749 1.00 93.12 175 ARG A N 1
ATOM 1301 C CA . ARG A 1 175 ? 10.872 -14.889 -39.043 1.00 93.12 175 ARG A CA 1
ATOM 1302 C C . ARG A 1 175 ? 10.718 -14.712 -37.529 1.00 93.12 175 ARG A C 1
ATOM 1304 O O . ARG A 1 175 ? 9.969 -15.452 -36.898 1.00 93.12 175 ARG A O 1
ATOM 1311 N N . ARG A 1 176 ? 11.428 -13.752 -36.925 1.00 89.12 176 ARG A N 1
ATOM 1312 C CA . ARG A 1 176 ? 11.269 -13.408 -35.499 1.00 89.12 176 ARG A CA 1
ATOM 1313 C C . ARG A 1 176 ? 9.978 -12.643 -35.210 1.00 89.12 176 ARG A C 1
ATOM 1315 O O . ARG A 1 176 ? 9.499 -12.715 -34.084 1.00 89.12 176 ARG A O 1
ATOM 1322 N N . GLY A 1 177 ? 9.441 -11.920 -36.191 1.00 86.00 177 GLY A N 1
ATOM 1323 C CA . GLY A 1 177 ? 8.149 -11.245 -36.087 1.00 86.00 177 GLY A CA 1
ATOM 1324 C C . GLY A 1 177 ? 6.981 -12.229 -36.063 1.00 86.00 177 GLY A C 1
ATOM 1325 O O . GLY A 1 177 ? 6.111 -12.097 -35.211 1.00 86.00 177 GLY A O 1
ATOM 1326 N N . LEU A 1 178 ? 7.005 -13.246 -36.931 1.00 84.50 178 LEU A N 1
ATOM 1327 C CA . LEU A 1 178 ? 5.919 -14.231 -37.032 1.00 84.50 178 LEU A CA 1
ATOM 1328 C C . LEU A 1 178 ? 5.695 -15.028 -35.739 1.00 84.50 178 LEU A C 1
ATOM 1330 O O . LEU A 1 178 ? 4.558 -15.180 -35.324 1.00 84.50 178 LEU A O 1
ATOM 1334 N N . ARG A 1 179 ? 6.760 -15.428 -35.029 1.00 82.50 179 ARG A N 1
ATOM 1335 C CA . ARG A 1 179 ? 6.644 -16.174 -33.754 1.00 82.50 179 ARG A CA 1
ATOM 1336 C C . ARG A 1 179 ? 5.999 -15.397 -32.600 1.00 82.50 179 ARG A C 1
ATOM 1338 O O . ARG A 1 179 ? 5.885 -15.941 -31.513 1.00 82.50 179 ARG A O 1
ATOM 1345 N N . ARG A 1 180 ? 5.707 -14.106 -32.772 1.00 76.75 180 ARG A N 1
ATOM 1346 C CA . ARG A 1 180 ? 5.025 -13.294 -31.750 1.00 76.75 180 ARG A CA 1
ATOM 1347 C C . ARG A 1 180 ? 3.511 -13.240 -31.954 1.00 76.75 180 ARG A C 1
ATOM 1349 O O . ARG A 1 180 ? 2.844 -12.574 -31.170 1.00 76.75 180 ARG A O 1
ATOM 1356 N N . LEU A 1 181 ? 3.013 -13.830 -33.040 1.00 78.19 181 LEU A N 1
ATOM 1357 C CA . LEU A 1 181 ? 1.593 -13.856 -33.387 1.00 78.19 181 LEU A CA 1
ATOM 1358 C C . LEU A 1 181 ? 0.922 -15.196 -33.044 1.00 78.19 181 LEU A C 1
ATOM 1360 O O . LEU A 1 181 ? -0.302 -15.254 -33.090 1.00 78.19 181 LEU A O 1
ATOM 1364 N N . ASP A 1 182 ? 1.714 -16.210 -32.686 1.00 65.50 182 ASP A N 1
ATOM 1365 C CA . ASP A 1 182 ? 1.277 -17.503 -32.142 1.00 65.50 182 ASP A CA 1
ATOM 1366 C C . ASP A 1 182 ? 1.410 -17.499 -30.609 1.00 65.50 182 ASP A C 1
ATOM 1368 O O . ASP A 1 182 ? 0.530 -18.075 -29.932 1.00 65.50 182 ASP A O 1
#